Protein AF-0000000078828655 (afdb_homodimer)

Structure (mmCIF, N/CA/C/O backbone):
data_AF-0000000078828655-model_v1
#
loop_
_entity.id
_entity.type
_entity.pdbx_description
1 polymer 'Glyoxalase family protein'
#
loop_
_atom_site.group_PDB
_atom_site.id
_atom_site.type_symbol
_atom_site.label_atom_id
_atom_site.label_alt_id
_atom_site.label_comp_id
_atom_site.label_asym_id
_atom_site.label_entity_id
_atom_site.label_seq_id
_atom_site.pdbx_PDB_ins_code
_atom_site.Cartn_x
_atom_site.Cartn_y
_atom_site.Cartn_z
_atom_site.occupancy
_atom_site.B_iso_or_equiv
_atom_site.auth_seq_id
_atom_site.auth_comp_id
_atom_site.auth_asym_id
_atom_site.auth_atom_id
_atom_site.pdbx_PDB_model_num
ATOM 1 N N . MET A 1 1 ? 4.691 -4.285 0.58 1 91.19 1 MET A N 1
ATOM 2 C CA . MET A 1 1 ? 4.152 -3.469 -0.504 1 91.19 1 MET A CA 1
ATOM 3 C C . MET A 1 1 ? 5.207 -3.219 -1.577 1 91.19 1 MET A C 1
ATOM 5 O O . MET A 1 1 ? 6.387 -3.057 -1.266 1 91.19 1 MET A O 1
ATOM 9 N N . SER A 1 2 ? 4.789 -3.162 -2.777 1 93.75 2 SER A N 1
ATOM 10 C CA . SER A 1 2 ? 5.676 -2.857 -3.893 1 93.75 2 SER A CA 1
ATOM 11 C C . SER A 1 2 ? 5.207 -1.623 -4.652 1 93.75 2 SER A C 1
ATOM 13 O O . SER A 1 2 ? 4.016 -1.48 -4.938 1 93.75 2 SER A O 1
ATOM 15 N N . LEU A 1 3 ? 6.082 -0.8 -4.938 1 95.69 3 LEU A N 1
ATOM 16 C CA . LEU A 1 3 ? 5.805 0.408 -5.707 1 95.69 3 LEU A CA 1
ATOM 17 C C . LEU A 1 3 ? 6.594 0.414 -7.012 1 95.69 3 LEU A C 1
ATOM 19 O O . LEU A 1 3 ? 7.766 0.037 -7.035 1 95.69 3 LEU A O 1
ATOM 23 N N . PRO A 1 4 ? 5.965 0.885 -8.039 1 95.06 4 PRO A N 1
ATOM 24 C CA . PRO A 1 4 ? 6.727 1.109 -9.266 1 95.06 4 PRO A CA 1
ATOM 25 C C . PRO A 1 4 ? 7.559 2.389 -9.219 1 95.06 4 PRO A C 1
ATOM 27 O O . PRO A 1 4 ? 7.207 3.334 -8.508 1 95.06 4 PRO A O 1
ATOM 30 N N . THR A 1 5 ? 8.609 2.393 -9.914 1 96.12 5 THR A N 1
ATOM 31 C CA . THR A 1 5 ? 9.438 3.588 -10.055 1 96.12 5 THR A CA 1
ATOM 32 C C . THR A 1 5 ? 9.984 3.707 -11.469 1 96.12 5 THR A C 1
ATOM 34 O O . THR A 1 5 ? 10.336 2.703 -12.094 1 96.12 5 THR A O 1
ATOM 37 N N . ARG A 1 6 ? 10.094 4.918 -12 1 94.62 6 ARG A N 1
ATOM 38 C CA . ARG A 1 6 ? 10.625 5.191 -13.336 1 94.62 6 ARG A CA 1
ATOM 39 C C . ARG A 1 6 ? 12.148 5.32 -13.305 1 94.62 6 ARG A C 1
ATOM 41 O O . ARG A 1 6 ? 12.797 5.293 -14.344 1 94.62 6 ARG A O 1
ATOM 48 N N . ASP A 1 7 ? 12.688 5.539 -12.18 1 95.88 7 ASP A N 1
ATOM 49 C CA . ASP A 1 7 ? 14.117 5.703 -11.961 1 95.88 7 ASP A CA 1
ATOM 50 C C . ASP A 1 7 ? 14.547 5.09 -10.633 1 95.88 7 ASP A C 1
ATOM 52 O O . ASP A 1 7 ? 14.5 5.75 -9.594 1 95.88 7 ASP A O 1
ATOM 56 N N . LEU A 1 8 ? 15.016 3.842 -10.742 1 95.75 8 LEU A N 1
ATOM 57 C CA . LEU A 1 8 ? 15.297 3.059 -9.547 1 95.75 8 LEU A CA 1
ATOM 58 C C . LEU A 1 8 ? 16.391 3.721 -8.711 1 95.75 8 LEU A C 1
ATOM 60 O O . LEU A 1 8 ? 16.297 3.76 -7.484 1 95.75 8 LEU A O 1
ATOM 64 N N . ALA A 1 9 ? 17.375 4.219 -9.336 1 96 9 ALA A N 1
ATOM 65 C CA . ALA A 1 9 ? 18.484 4.859 -8.625 1 96 9 ALA A CA 1
ATOM 66 C C . ALA A 1 9 ? 18 6.098 -7.871 1 96 9 ALA A C 1
ATOM 68 O O . ALA A 1 9 ? 18.406 6.328 -6.727 1 96 9 ALA A O 1
ATOM 69 N N . ARG A 1 10 ? 17.219 6.922 -8.484 1 96.94 10 ARG A N 1
ATOM 70 C CA . ARG A 1 10 ? 16.672 8.117 -7.844 1 96.94 10 ARG A CA 1
ATOM 71 C C . ARG A 1 10 ? 15.789 7.738 -6.648 1 96.94 10 ARG A C 1
ATOM 73 O O . ARG A 1 10 ? 15.891 8.359 -5.586 1 96.94 10 ARG A O 1
ATOM 80 N N . ALA A 1 11 ? 14.969 6.73 -6.867 1 96.81 11 ALA A N 1
ATOM 81 C CA . ALA A 1 11 ? 14.109 6.285 -5.773 1 96.81 11 ALA A CA 1
ATOM 82 C C . ALA A 1 11 ? 14.93 5.73 -4.617 1 96.81 11 ALA A C 1
ATOM 84 O O . ALA A 1 11 ? 14.648 6.02 -3.451 1 96.81 11 ALA A O 1
ATOM 85 N N . PHE A 1 12 ? 15.938 5.012 -4.965 1 95.94 12 PHE A N 1
ATOM 86 C CA . PHE A 1 12 ? 16.828 4.457 -3.949 1 95.94 12 PHE A CA 1
ATOM 87 C C . PHE A 1 12 ? 17.469 5.57 -3.129 1 95.94 12 PHE A C 1
ATOM 89 O O . PHE A 1 12 ? 17.469 5.523 -1.896 1 95.94 12 PHE A O 1
ATOM 96 N N . ARG A 1 13 ? 17.969 6.551 -3.744 1 96.12 13 ARG A N 1
ATOM 97 C CA . ARG A 1 13 ? 18.594 7.672 -3.057 1 96.12 13 ARG A CA 1
ATOM 98 C C . ARG A 1 13 ? 17.594 8.398 -2.16 1 96.12 13 ARG A C 1
ATOM 100 O O . ARG A 1 13 ? 17.922 8.766 -1.03 1 96.12 13 ARG A O 1
ATOM 107 N N . PHE A 1 14 ? 16.469 8.57 -2.613 1 97.94 14 PHE A N 1
ATOM 108 C CA . PHE A 1 14 ? 15.43 9.258 -1.85 1 97.94 14 PHE A CA 1
ATOM 109 C C . PHE A 1 14 ? 15.125 8.508 -0.557 1 97.94 14 PHE A C 1
ATOM 111 O O . PHE A 1 14 ? 15.172 9.094 0.528 1 97.94 14 PHE A O 1
ATOM 118 N N . TYR A 1 15 ? 14.82 7.219 -0.698 1 96.88 15 TYR A N 1
ATOM 119 C CA . TYR A 1 15 ? 14.367 6.457 0.462 1 96.88 15 TYR A CA 1
ATOM 120 C C . TYR A 1 15 ? 15.539 6.129 1.384 1 96.88 15 TYR A C 1
ATOM 122 O O . TYR A 1 15 ? 15.406 6.195 2.609 1 96.88 15 TYR A O 1
ATOM 130 N N . ARG A 1 16 ? 16.672 5.805 0.846 1 94.56 16 ARG A N 1
ATOM 131 C CA . ARG A 1 16 ? 17.812 5.391 1.653 1 94.56 16 ARG A CA 1
ATOM 132 C C . ARG A 1 16 ? 18.516 6.594 2.277 1 94.56 16 ARG A C 1
ATOM 134 O O . ARG A 1 16 ? 18.641 6.676 3.5 1 94.56 16 ARG A O 1
ATOM 141 N N . GLN A 1 17 ? 18.922 7.477 1.458 1 93 17 GLN A N 1
ATOM 142 C CA . GLN A 1 17 ? 19.688 8.625 1.936 1 93 17 GLN A CA 1
ATOM 143 C C . GLN A 1 17 ? 18.766 9.734 2.424 1 93 17 GLN A C 1
ATOM 145 O O . GLN A 1 17 ? 19.031 10.367 3.453 1 93 17 GLN A O 1
ATOM 150 N N . GLY A 1 18 ? 17.734 10.008 1.692 1 95.12 18 GLY A N 1
ATOM 151 C CA . GLY A 1 18 ? 16.828 11.094 2.037 1 95.12 18 GLY A CA 1
ATOM 152 C C . GLY A 1 18 ? 16.031 10.82 3.291 1 95.12 18 GLY A C 1
ATOM 153 O O . GLY A 1 18 ? 16.031 11.617 4.227 1 95.12 18 GLY A O 1
ATOM 154 N N . LEU A 1 19 ? 15.398 9.664 3.322 1 95.44 19 LEU A N 1
ATOM 155 C CA . LEU A 1 19 ? 14.508 9.352 4.434 1 95.44 19 LEU A CA 1
ATOM 156 C C . LEU A 1 19 ? 15.211 8.492 5.473 1 95.44 19 LEU A C 1
ATOM 158 O O . LEU A 1 19 ? 14.75 8.375 6.609 1 95.44 19 LEU A O 1
ATOM 162 N N . GLY A 1 20 ? 16.25 7.816 5.078 1 93.38 20 GLY A N 1
ATOM 163 C CA . GLY A 1 20 ? 17.016 7.008 6.012 1 93.38 20 GLY A CA 1
ATOM 164 C C . GLY A 1 20 ? 16.422 5.629 6.234 1 93.38 20 GLY A C 1
ATOM 165 O O . GLY A 1 20 ? 16.641 5.016 7.281 1 93.38 20 GLY A O 1
ATOM 166 N N . PHE A 1 21 ? 15.648 5.141 5.34 1 93.5 21 PHE A N 1
ATOM 167 C CA . PHE A 1 21 ? 15.055 3.814 5.5 1 93.5 21 PHE A CA 1
ATOM 168 C C . PHE A 1 21 ? 16.141 2.738 5.461 1 93.5 21 PHE A C 1
ATOM 170 O O . PHE A 1 21 ? 17.094 2.838 4.695 1 93.5 21 PHE A O 1
ATOM 177 N N . ALA A 1 22 ? 15.938 1.724 6.238 1 91.62 22 ALA A N 1
ATOM 178 C CA . ALA A 1 22 ? 16.875 0.609 6.305 1 91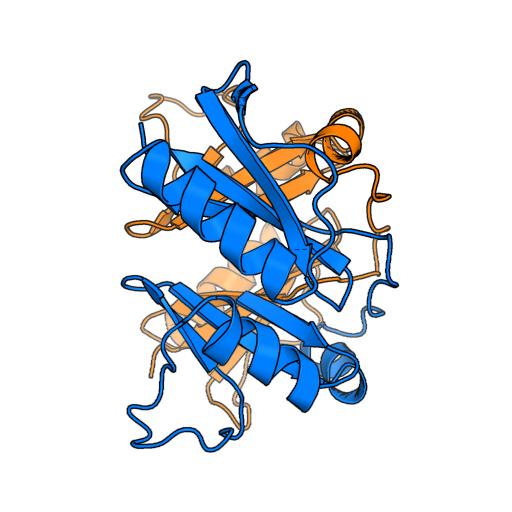.62 22 ALA A CA 1
ATOM 179 C C . ALA A 1 22 ? 16.594 -0.416 5.211 1 91.62 22 ALA A C 1
ATOM 181 O O . ALA A 1 22 ? 15.43 -0.705 4.91 1 91.62 22 ALA A O 1
ATOM 182 N N . LEU A 1 23 ? 17.625 -0.996 4.645 1 91.56 23 LEU A N 1
ATOM 183 C CA . LEU A 1 23 ? 17.484 -2.072 3.674 1 91.56 23 LEU A CA 1
ATOM 184 C C . LEU A 1 23 ? 17.172 -3.395 4.367 1 91.56 23 LEU A C 1
ATOM 186 O O . LEU A 1 23 ? 17.609 -3.627 5.496 1 91.56 23 LEU A O 1
ATOM 190 N N . MET A 1 24 ? 16.391 -4.27 3.654 1 85.75 24 MET A N 1
ATOM 191 C CA . MET A 1 24 ? 16.078 -5.605 4.16 1 85.75 24 MET A CA 1
ATOM 192 C C . MET A 1 24 ? 17.344 -6.441 4.293 1 85.75 24 MET A C 1
ATOM 194 O O . MET A 1 24 ? 17.531 -7.141 5.293 1 85.75 24 MET A O 1
ATOM 198 N N . ALA A 1 25 ? 18.078 -6.691 3.066 1 74.31 25 ALA A N 1
ATOM 199 C CA . ALA A 1 25 ? 19.312 -7.469 3.141 1 74.31 25 ALA A CA 1
ATOM 200 C C . ALA A 1 25 ? 20.422 -6.668 3.816 1 74.31 25 ALA A C 1
ATOM 202 O O . ALA A 1 25 ? 20.484 -5.445 3.686 1 74.31 25 ALA A O 1
ATOM 203 N N . GLY A 1 26 ? 20.906 -7.02 5.047 1 63.28 26 GLY A N 1
ATOM 204 C CA . GLY A 1 26 ? 22.047 -6.453 5.742 1 63.28 26 GLY A CA 1
ATOM 205 C C . GLY A 1 26 ? 23.156 -6.027 4.812 1 63.28 26 GLY A C 1
ATOM 206 O O . GLY A 1 26 ? 24.344 -6.23 5.113 1 63.28 26 GLY A O 1
ATOM 207 N N . THR A 1 27 ? 22.766 -5.723 3.625 1 56.72 27 THR A N 1
ATOM 208 C CA . THR A 1 27 ? 23.938 -5.391 2.822 1 56.72 27 THR A CA 1
ATOM 209 C C . THR A 1 27 ? 24.719 -4.242 3.449 1 56.72 27 THR A C 1
ATOM 211 O O . THR A 1 27 ? 24.125 -3.229 3.842 1 56.72 27 THR A O 1
ATOM 214 N N . GLU A 1 28 ? 25.797 -4.676 4.004 1 58.31 28 GLU A N 1
ATOM 215 C CA . GLU A 1 28 ? 26.828 -3.723 4.418 1 58.31 28 GLU A CA 1
ATOM 216 C C . GLU A 1 28 ? 27.234 -2.812 3.266 1 58.31 28 GLU A C 1
ATOM 218 O O . GLU A 1 28 ? 27.281 -3.248 2.113 1 58.31 28 GLU A O 1
ATOM 223 N N . GLY A 1 29 ? 26.906 -1.487 3.4 1 64.5 29 GLY A N 1
ATOM 224 C CA . GLY A 1 29 ? 27.359 -0.448 2.49 1 64.5 29 GLY A CA 1
ATOM 225 C C . GLY A 1 29 ? 26.219 0.342 1.871 1 64.5 29 GLY A C 1
ATOM 226 O O . GLY A 1 29 ? 25.047 0.088 2.166 1 64.5 29 GLY A O 1
ATOM 227 N N . ASP A 1 30 ? 26.516 1.323 1.139 1 70.62 30 ASP A N 1
ATOM 228 C CA . ASP A 1 30 ? 25.594 2.277 0.52 1 70.62 30 ASP A CA 1
ATOM 229 C C . ASP A 1 30 ? 25.312 1.9 -0.932 1 70.62 30 ASP A C 1
ATOM 231 O O . ASP A 1 30 ? 24.641 2.643 -1.65 1 70.62 30 ASP A O 1
ATOM 235 N N . ALA A 1 31 ? 25.797 0.646 -1.265 1 84.31 31 ALA A N 1
ATOM 236 C CA . ALA A 1 31 ? 25.531 0.237 -2.641 1 84.31 31 ALA A CA 1
ATOM 237 C C . ALA A 1 31 ? 24.062 -0.174 -2.816 1 84.31 31 ALA A C 1
ATOM 239 O O . ALA A 1 31 ? 23.469 -0.748 -1.905 1 84.31 31 ALA A O 1
ATOM 240 N N . MET A 1 32 ? 23.547 0.16 -3.92 1 89.31 32 MET A N 1
ATOM 241 C CA . MET A 1 32 ? 22.156 -0.176 -4.223 1 89.31 32 MET A CA 1
ATOM 242 C C . MET A 1 32 ? 22 -1.674 -4.461 1 89.31 32 MET A C 1
ATOM 244 O O . MET A 1 32 ? 22.641 -2.238 -5.348 1 89.31 32 MET A O 1
ATOM 248 N N . PRO A 1 33 ? 21.203 -2.246 -3.738 1 87.62 33 PRO A N 1
ATOM 249 C CA . PRO A 1 33 ? 20.938 -3.67 -3.975 1 87.62 33 PRO A CA 1
ATOM 250 C C . PRO A 1 33 ? 20 -3.912 -5.152 1 87.62 33 PRO A C 1
ATOM 252 O O . PRO A 1 33 ? 19.406 -2.969 -5.672 1 87.62 33 PRO A O 1
ATOM 255 N N . GLU A 1 34 ? 19.922 -5.172 -5.605 1 83.75 34 GLU A N 1
ATOM 256 C CA . GLU A 1 34 ? 18.906 -5.668 -6.527 1 83.75 34 GLU A CA 1
ATOM 257 C C . GLU A 1 34 ? 18.281 -6.957 -6.012 1 83.75 34 GLU A C 1
ATOM 259 O O . GLU A 1 34 ? 18.953 -7.988 -5.91 1 83.75 34 GLU A O 1
ATOM 264 N N . PRO A 1 35 ? 17.078 -6.906 -5.66 1 85.81 35 PRO A N 1
ATOM 265 C CA . PRO A 1 35 ? 16.109 -5.805 -5.746 1 85.81 35 PRO A CA 1
ATOM 266 C C . PRO A 1 35 ? 16.281 -4.781 -4.629 1 85.81 35 PRO A C 1
ATOM 268 O O . PRO A 1 35 ? 16.922 -5.066 -3.617 1 85.81 35 PRO A O 1
ATOM 271 N N . VAL A 1 36 ? 15.82 -3.623 -4.828 1 92.31 36 VAL A N 1
ATOM 272 C CA . VAL A 1 36 ? 15.758 -2.602 -3.787 1 92.31 36 VAL A CA 1
ATOM 273 C C . VAL A 1 36 ? 14.562 -2.863 -2.875 1 92.31 36 VAL A C 1
ATOM 275 O O . VAL A 1 36 ? 13.414 -2.705 -3.291 1 92.31 36 VAL A O 1
ATOM 278 N N . HIS A 1 37 ? 14.891 -3.225 -1.683 1 93.44 37 HIS A N 1
ATOM 279 C CA . HIS A 1 37 ? 13.906 -3.664 -0.702 1 93.44 37 HIS A CA 1
ATOM 280 C C . HIS A 1 37 ? 14.203 -3.082 0.676 1 93.44 37 HIS A C 1
ATOM 282 O O . HIS A 1 37 ? 15.266 -3.33 1.244 1 93.44 37 HIS A O 1
ATOM 288 N N . PHE A 1 38 ? 13.242 -2.262 1.235 1 93.94 38 PHE A N 1
ATOM 289 C CA . PHE A 1 38 ? 13.438 -1.57 2.504 1 93.94 38 PHE A CA 1
ATOM 290 C C . PHE A 1 38 ? 12.617 -2.227 3.609 1 93.94 38 PHE A C 1
ATOM 292 O O . PHE A 1 38 ? 11.484 -2.664 3.375 1 93.94 38 PHE A O 1
ATOM 299 N N . ARG A 1 39 ? 13.164 -2.213 4.785 1 91.75 39 ARG A N 1
ATOM 300 C CA . ARG A 1 39 ? 12.445 -2.58 6 1 91.75 39 ARG A CA 1
ATOM 301 C C . ARG A 1 39 ? 11.844 -1.349 6.676 1 91.75 39 ARG A C 1
ATOM 303 O O . ARG A 1 39 ? 12.578 -0.445 7.086 1 91.75 39 ARG A O 1
ATOM 310 N N . LEU A 1 40 ? 10.586 -1.266 6.809 1 89.12 40 LEU A N 1
ATOM 311 C CA . LEU A 1 40 ? 9.945 -0.119 7.445 1 89.12 40 LEU A CA 1
ATOM 312 C C . LEU A 1 40 ? 9.719 -0.376 8.93 1 89.12 40 LEU A C 1
ATOM 314 O O . LEU A 1 40 ? 9.844 0.539 9.75 1 89.12 40 LEU A O 1
ATOM 318 N N . ASN A 1 41 ? 9.328 -1.532 9.336 1 84.62 41 ASN A N 1
ATOM 319 C CA . ASN A 1 41 ? 9.242 -2.027 10.703 1 84.62 41 ASN A CA 1
ATOM 320 C C . ASN A 1 41 ? 9.234 -3.553 10.75 1 84.62 41 ASN A C 1
ATOM 322 O O . ASN A 1 41 ? 9.594 -4.207 9.766 1 84.62 41 ASN A O 1
ATOM 326 N N . ALA A 1 42 ? 8.844 -3.982 12.031 1 80.75 42 ALA A N 1
ATOM 327 C CA . ALA A 1 42 ? 8.781 -5.438 12.125 1 80.75 42 ALA A CA 1
ATOM 328 C C . ALA A 1 42 ? 7.645 -5.996 11.266 1 80.75 42 ALA A C 1
ATOM 330 O O . ALA A 1 42 ? 6.488 -5.594 11.414 1 80.75 42 ALA A O 1
ATOM 331 N N . GLY A 1 43 ? 7.855 -6.613 10.164 1 82.19 43 GLY A N 1
ATOM 332 C CA . GLY A 1 43 ? 6.836 -7.309 9.391 1 82.19 43 GLY A CA 1
ATOM 333 C C . GLY A 1 43 ? 6.379 -6.535 8.172 1 82.19 43 GLY A C 1
ATOM 334 O O . GLY A 1 43 ? 5.492 -6.98 7.441 1 82.19 43 GLY A O 1
ATOM 335 N N . VAL A 1 44 ? 6.859 -5.309 8 1 88.06 44 VAL A N 1
ATOM 336 C CA . VAL A 1 44 ? 6.473 -4.504 6.848 1 88.06 44 VAL A CA 1
ATOM 337 C C . VAL A 1 44 ? 7.711 -4.129 6.039 1 88.06 44 VAL A C 1
ATOM 339 O O . VAL A 1 44 ? 8.719 -3.693 6.602 1 88.06 44 VAL A O 1
ATOM 342 N N . SER A 1 45 ? 7.582 -4.312 4.805 1 91.81 45 SER A N 1
ATOM 343 C CA . SER A 1 45 ? 8.672 -3.924 3.92 1 91.81 45 SER A CA 1
ATOM 344 C C . SER A 1 45 ? 8.148 -3.27 2.646 1 91.81 45 SER A C 1
ATOM 346 O O . SER A 1 45 ? 6.957 -3.365 2.338 1 91.81 45 SER A O 1
ATOM 348 N N 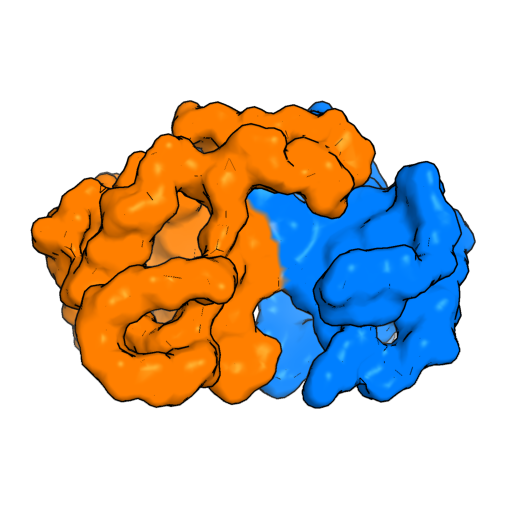. LEU A 1 46 ? 9 -2.506 2.014 1 94.94 46 LEU A N 1
ATOM 349 C CA . LEU A 1 46 ? 8.727 -1.793 0.77 1 94.94 46 LEU A CA 1
ATOM 350 C C . LEU A 1 46 ? 9.703 -2.211 -0.321 1 94.94 46 LEU A C 1
ATOM 352 O O . LEU A 1 46 ? 10.922 -2.078 -0.153 1 94.94 46 LEU A O 1
ATOM 356 N N . MET A 1 47 ? 9.188 -2.721 -1.363 1 93.75 47 MET A N 1
ATOM 357 C CA . MET A 1 47 ? 10 -3.076 -2.521 1 93.75 47 MET A CA 1
ATOM 358 C C . MET A 1 47 ? 9.75 -2.113 -3.678 1 93.75 47 MET A C 1
ATOM 360 O O . MET A 1 47 ? 8.609 -1.765 -3.965 1 93.75 47 MET A O 1
ATOM 364 N N . LEU A 1 48 ? 10.805 -1.646 -4.273 1 95.12 48 LEU A N 1
ATOM 365 C CA . LEU A 1 48 ? 10.703 -0.822 -5.477 1 95.12 48 LEU A CA 1
ATOM 366 C C . LEU A 1 48 ? 10.883 -1.668 -6.73 1 95.12 48 LEU A C 1
ATOM 368 O O . LEU A 1 48 ? 11.805 -2.479 -6.812 1 95.12 48 LEU A O 1
ATOM 372 N N . ILE A 1 49 ? 10.055 -1.501 -7.684 1 92 49 ILE A N 1
ATOM 373 C CA . ILE A 1 49 ? 10.07 -2.258 -8.93 1 92 49 ILE A CA 1
ATOM 374 C C . ILE A 1 49 ? 10.109 -1.299 -10.117 1 92 49 ILE A C 1
ATOM 376 O O . ILE A 1 49 ? 9.258 -0.413 -10.234 1 92 49 ILE A O 1
ATOM 380 N N . PRO A 1 50 ? 11.055 -1.517 -10.992 1 92.44 50 PRO A N 1
ATOM 381 C CA . PRO A 1 50 ? 10.984 -0.704 -12.211 1 92.44 50 PRO A CA 1
ATOM 382 C C . PRO A 1 50 ? 9.664 -0.86 -12.953 1 92.44 50 PRO A C 1
ATOM 384 O O . PRO A 1 50 ? 9.133 -1.971 -13.055 1 92.44 50 PRO A O 1
ATOM 387 N N . THR A 1 51 ? 9.125 0.213 -13.523 1 90.06 51 THR A N 1
ATOM 388 C CA . THR A 1 51 ? 7.801 0.264 -14.133 1 90.06 51 THR A CA 1
ATOM 389 C C . THR A 1 51 ? 7.68 -0.764 -15.25 1 90.06 51 THR A C 1
ATOM 391 O O . THR A 1 51 ? 6.613 -1.349 -15.453 1 90.06 51 THR A O 1
ATOM 394 N N . GLY A 1 52 ? 8.766 -1.012 -16 1 82.94 52 GLY A N 1
ATOM 395 C CA . GLY A 1 52 ? 8.734 -1.958 -17.094 1 82.94 52 GLY A CA 1
ATOM 396 C C . GLY A 1 52 ? 8.383 -3.369 -16.672 1 82.94 52 GLY A C 1
ATOM 397 O O . GLY A 1 52 ? 7.844 -4.148 -17.453 1 82.94 52 GLY A O 1
ATOM 398 N N . GLY A 1 53 ? 8.641 -3.758 -15.414 1 80.81 53 GLY A N 1
ATOM 399 C CA . GLY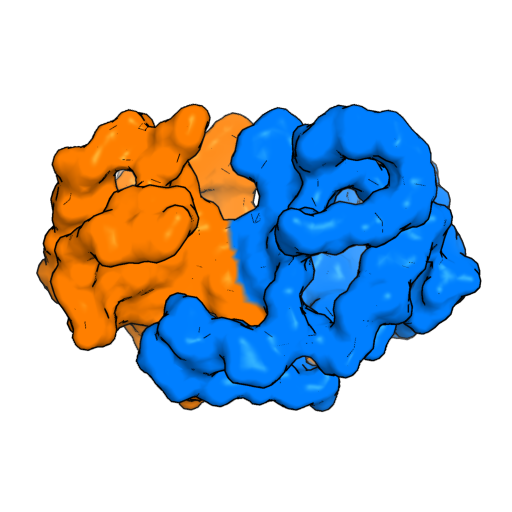 A 1 53 ? 8.375 -5.086 -14.883 1 80.81 53 GLY A CA 1
ATOM 400 C C . GLY A 1 53 ? 7.133 -5.145 -14.016 1 80.81 53 GLY A C 1
ATOM 401 O O . GLY A 1 53 ? 6.668 -6.23 -13.656 1 80.81 53 GLY A O 1
ATOM 402 N N . PHE A 1 54 ? 6.582 -4.086 -13.734 1 84.69 54 PHE A N 1
ATOM 403 C CA . PHE A 1 54 ? 5.508 -3.965 -12.75 1 84.69 54 PHE A CA 1
ATOM 404 C C . PHE A 1 54 ? 4.227 -4.602 -13.273 1 84.69 54 PHE A C 1
ATOM 406 O O . PHE A 1 54 ? 3.533 -5.312 -12.539 1 84.69 54 PHE A O 1
ATOM 413 N N . GLY A 1 55 ? 3.953 -4.461 -14.57 1 79.62 55 GLY A N 1
ATOM 414 C CA . GLY A 1 55 ? 2.727 -4.973 -15.164 1 79.62 55 GLY A CA 1
ATOM 415 C C . GLY A 1 55 ? 2.6 -6.48 -15.062 1 79.62 55 GLY A C 1
ATOM 416 O O . GLY A 1 55 ? 1.51 -7 -14.812 1 79.62 55 GLY A O 1
ATOM 417 N N . TRP A 1 56 ? 3.693 -7.137 -15.164 1 78.25 56 TRP A N 1
ATOM 418 C CA . TRP A 1 56 ? 3.697 -8.594 -15.07 1 78.25 56 TRP A CA 1
ATOM 419 C C . TRP A 1 56 ? 3.258 -9.047 -13.68 1 78.25 56 TRP A C 1
ATOM 421 O O . TRP A 1 56 ? 2.393 -9.922 -13.555 1 78.25 56 TRP A O 1
ATOM 431 N N . VAL A 1 57 ? 3.668 -8.398 -12.781 1 78.94 57 VAL A N 1
ATOM 432 C CA . VAL A 1 57 ? 3.369 -8.773 -11.406 1 78.94 57 VAL A CA 1
ATOM 433 C C . VAL A 1 57 ? 1.949 -8.336 -11.047 1 78.94 57 VAL A C 1
ATOM 435 O O . VAL A 1 57 ? 1.266 -9.008 -10.273 1 78.94 57 VAL A O 1
ATOM 438 N N . ALA A 1 58 ? 1.491 -7.281 -11.695 1 84.62 58 ALA A N 1
ATOM 439 C CA . ALA A 1 58 ? 0.197 -6.691 -11.352 1 84.62 58 ALA A CA 1
ATOM 440 C C . ALA A 1 58 ? -0.924 -7.324 -12.172 1 84.62 58 ALA A C 1
ATOM 442 O O . ALA A 1 58 ? -1.966 -6.703 -12.398 1 84.62 58 ALA A O 1
ATOM 443 N N . GLY A 1 59 ? -0.728 -8.516 -12.758 1 82.69 59 GLY A N 1
ATOM 444 C CA . GLY A 1 59 ? -1.795 -9.219 -13.453 1 82.69 59 GLY A CA 1
ATOM 445 C C . GLY A 1 59 ? -2.275 -8.492 -14.695 1 82.69 59 GLY A C 1
ATOM 446 O O . GLY A 1 59 ? -3.469 -8.508 -15.008 1 82.69 59 GLY A O 1
ATOM 447 N N . GLY A 1 60 ? -1.444 -7.711 -15.273 1 85.25 60 GLY A N 1
ATOM 448 C CA . GLY A 1 60 ? -1.796 -7.062 -16.531 1 85.25 60 GLY A CA 1
ATOM 449 C C . GLY A 1 60 ? -2.287 -5.641 -16.344 1 85.25 60 GLY A C 1
ATOM 450 O O . GLY A 1 60 ? -2.607 -4.957 -17.312 1 85.25 60 GLY A O 1
ATOM 451 N N . ASN A 1 61 ? -2.451 -5.168 -15.133 1 89.88 61 ASN A N 1
ATOM 452 C CA . ASN A 1 61 ? -2.83 -3.775 -14.922 1 89.88 61 ASN A CA 1
ATOM 453 C C . ASN A 1 61 ? -1.763 -2.818 -15.445 1 89.88 61 ASN A C 1
ATOM 455 O O . ASN A 1 61 ? -0.575 -3.148 -15.445 1 89.88 61 ASN A O 1
ATOM 459 N N . ARG A 1 62 ? -2.262 -1.631 -15.836 1 91.25 62 ARG A N 1
ATOM 460 C CA . ARG A 1 62 ? -1.339 -0.57 -16.219 1 91.25 62 ARG A CA 1
ATOM 461 C C . ARG A 1 62 ? -0.795 0.157 -15 1 91.25 62 ARG A C 1
ATOM 463 O O . ARG A 1 62 ? -1.445 0.19 -13.953 1 91.25 62 ARG A O 1
ATOM 470 N N . VAL A 1 63 ? 0.326 0.699 -15.148 1 91.75 63 VAL A N 1
ATOM 471 C CA . VAL A 1 63 ? 0.938 1.452 -14.062 1 91.75 63 VAL A CA 1
ATOM 472 C C . VAL A 1 63 ? 0.319 2.846 -13.984 1 91.75 63 VAL A C 1
ATOM 474 O O . VAL A 1 63 ? 0.125 3.504 -15.008 1 91.75 63 VAL A O 1
ATOM 477 N N . ALA A 1 64 ? 0.007 3.273 -12.828 1 92.5 64 ALA A N 1
ATOM 478 C CA . ALA A 1 64 ? -0.539 4.613 -12.625 1 92.5 64 ALA A CA 1
ATOM 479 C C . ALA A 1 64 ? 0.474 5.684 -13.016 1 92.5 64 ALA A C 1
ATOM 481 O O . ALA A 1 64 ? 1.668 5.551 -12.734 1 92.5 64 ALA A O 1
ATOM 482 N N . GLU A 1 65 ? -0.003 6.73 -13.586 1 90 65 GLU A N 1
ATOM 483 C CA . GLU A 1 65 ?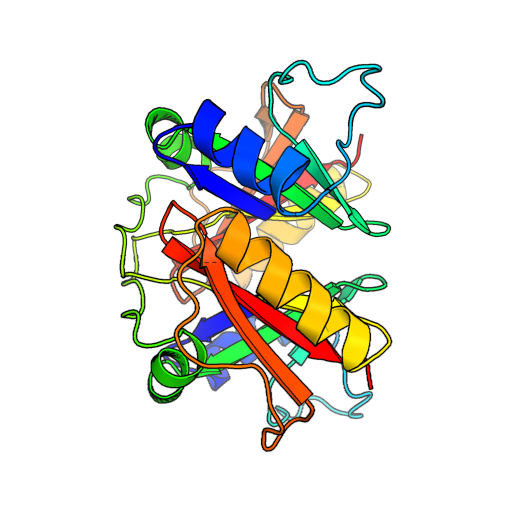 0.837 7.871 -13.938 1 90 65 GLU A CA 1
ATOM 484 C C . GLU A 1 65 ? 1.018 8.812 -12.75 1 90 65 GLU A C 1
ATOM 486 O O . GLU A 1 65 ? 0.21 8.805 -11.82 1 90 65 GLU A O 1
ATOM 491 N N . PRO A 1 66 ? 2.16 9.617 -12.852 1 85.94 66 PRO A N 1
ATOM 492 C CA . PRO A 1 66 ? 2.271 10.633 -11.797 1 85.94 66 PRO A CA 1
ATOM 493 C C . PRO A 1 66 ? 1.013 11.484 -11.664 1 85.94 66 PRO A C 1
ATOM 495 O O . PRO A 1 66 ? 0.398 11.844 -12.68 1 85.94 66 PRO A O 1
ATOM 498 N N . GLY A 1 67 ? 0.648 11.789 -10.422 1 87.5 67 GLY A N 1
ATOM 499 C CA . GLY A 1 67 ? -0.559 12.562 -10.172 1 87.5 67 GLY A CA 1
ATOM 500 C C . GLY A 1 67 ? -1.793 11.703 -9.992 1 87.5 67 GLY A C 1
ATOM 501 O O . GLY A 1 67 ? -2.873 12.211 -9.688 1 87.5 67 GLY A O 1
ATOM 502 N N . VAL A 1 68 ? -1.675 10.469 -10.195 1 92.12 68 VAL A N 1
ATOM 503 C CA . VAL A 1 68 ? -2.736 9.492 -9.977 1 92.12 68 VAL A CA 1
ATOM 504 C C . VAL A 1 68 ? -2.336 8.531 -8.852 1 92.12 68 VAL A C 1
ATOM 506 O O . VAL A 1 68 ? -1.246 7.957 -8.883 1 92.12 68 VAL A O 1
ATOM 509 N N . SER A 1 69 ? -3.252 8.422 -7.844 1 94.38 69 SER A N 1
ATOM 510 C CA . SER A 1 69 ? -2.924 7.57 -6.703 1 94.38 69 SER A CA 1
ATOM 511 C C . SER A 1 69 ? -3.957 6.465 -6.527 1 94.38 69 SER A C 1
ATOM 513 O O . SER A 1 69 ? -5.16 6.699 -6.68 1 94.38 69 SER A O 1
ATOM 515 N N . GLU A 1 70 ? -3.443 5.297 -6.242 1 93.88 70 GLU A N 1
ATOM 516 C CA . GLU A 1 70 ? -4.273 4.152 -5.879 1 93.88 70 GLU A CA 1
ATOM 517 C C . GLU A 1 70 ? -4.25 3.908 -4.371 1 93.88 70 GLU A C 1
ATOM 519 O O . GLU A 1 70 ? -5.09 3.182 -3.84 1 93.88 70 GLU A O 1
ATOM 524 N N . CYS A 1 71 ? -3.32 4.562 -3.676 1 94.25 71 CYS A N 1
ATOM 525 C CA . CYS A 1 71 ? -3.18 4.328 -2.244 1 94.25 71 CYS A CA 1
ATOM 526 C C . CYS A 1 71 ? -2.484 5.5 -1.564 1 94.25 71 CYS A C 1
ATOM 528 O O . CYS A 1 71 ? -1.907 6.359 -2.236 1 94.25 71 CYS A O 1
ATOM 530 N N . ILE A 1 72 ? -2.686 5.59 -0.292 1 94.06 72 ILE A N 1
ATOM 531 C CA . ILE A 1 72 ? -1.881 6.422 0.597 1 94.06 72 ILE A CA 1
ATOM 532 C C . ILE A 1 72 ? -1.052 5.531 1.522 1 94.06 72 ILE A C 1
ATOM 534 O O . ILE A 1 72 ? -1.595 4.664 2.209 1 94.06 72 ILE A O 1
ATOM 538 N N . LEU A 1 73 ? 0.212 5.719 1.443 1 95 73 LEU A N 1
ATOM 539 C CA . LEU A 1 73 ? 1.1 4.984 2.338 1 95 73 LEU A CA 1
ATOM 540 C C . LEU A 1 73 ? 1.189 5.668 3.697 1 95 73 LEU A C 1
ATOM 542 O O . LEU A 1 73 ? 1.615 6.82 3.791 1 95 73 LEU A O 1
ATOM 546 N N . GLY A 1 74 ? 0.821 4.934 4.715 1 93.19 74 GLY A N 1
ATOM 547 C CA . GLY A 1 74 ? 0.825 5.5 6.055 1 93.19 74 GLY A CA 1
ATOM 548 C C . GLY A 1 74 ? 2.006 5.047 6.891 1 93.19 74 GLY A C 1
ATOM 549 O O . GLY A 1 74 ? 2.416 3.887 6.816 1 93.19 74 GLY A O 1
ATOM 550 N N . LEU A 1 75 ? 2.537 5.906 7.633 1 93.44 75 LEU A N 1
ATOM 551 C CA . LEU A 1 75 ? 3.555 5.605 8.633 1 93.44 75 LEU A CA 1
ATOM 552 C C . LEU A 1 75 ? 3.27 6.344 9.938 1 93.4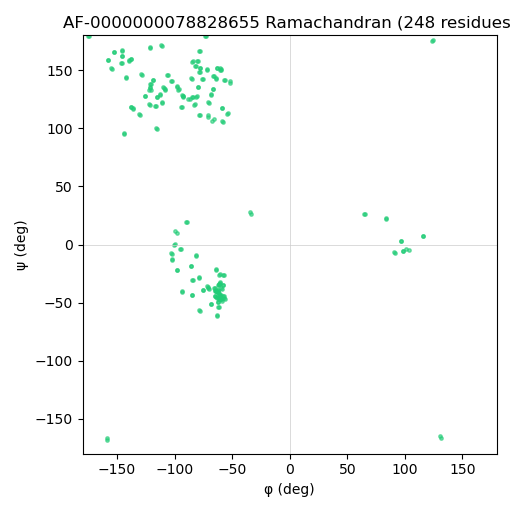4 75 LEU A C 1
ATOM 554 O O . LEU A 1 75 ? 3.229 7.578 9.961 1 93.44 75 LEU A O 1
ATOM 558 N N . SER A 1 76 ? 3.043 5.594 10.945 1 93.75 76 SER A N 1
ATOM 559 C CA . SER A 1 76 ? 2.785 6.188 12.258 1 93.75 76 SER A CA 1
ATOM 560 C C . SER A 1 76 ? 4.066 6.297 13.07 1 93.75 76 SER A C 1
ATOM 562 O O . SER A 1 76 ? 4.805 5.32 13.211 1 93.75 76 SER A O 1
ATOM 564 N N . LEU A 1 77 ? 4.297 7.457 13.555 1 95 77 LEU A N 1
ATOM 565 C CA . LEU A 1 77 ? 5.461 7.742 14.391 1 95 77 LEU A CA 1
ATOM 566 C C . LEU A 1 77 ? 5.043 8.031 15.828 1 95 77 LEU A C 1
ATOM 568 O O . LEU A 1 77 ? 3.85 8.117 16.125 1 95 77 LEU A O 1
ATOM 572 N N . GLU A 1 78 ? 6.004 8.141 16.734 1 94.88 78 GLU A N 1
ATOM 573 C CA . GLU A 1 78 ? 5.695 8.172 18.172 1 94.88 78 GLU A CA 1
ATOM 574 C C . GLU A 1 78 ? 5.336 9.586 18.625 1 94.88 78 GLU A C 1
ATOM 576 O O . GLU A 1 78 ? 4.574 9.758 19.578 1 94.88 78 GLU A O 1
ATOM 581 N N . THR A 1 79 ? 5.914 10.609 17.984 1 97.06 79 THR A N 1
ATOM 582 C CA . THR A 1 79 ? 5.715 11.977 18.453 1 97.06 79 THR A CA 1
ATOM 583 C C . THR A 1 79 ? 5.477 12.922 17.281 1 97.06 79 THR A C 1
ATOM 585 O O . THR A 1 79 ? 5.828 12.602 16.141 1 97.06 79 THR A O 1
ATOM 588 N N . GLU A 1 80 ? 4.879 14.07 17.641 1 97.81 80 GLU A N 1
ATOM 589 C CA . GLU A 1 80 ? 4.703 15.117 16.641 1 97.81 80 GLU A CA 1
ATOM 590 C C . GLU A 1 80 ? 6.047 15.578 16.078 1 97.81 80 GLU A C 1
ATOM 592 O O . GLU A 1 80 ? 6.164 15.852 14.875 1 97.81 80 GLU A O 1
ATOM 597 N N . ALA A 1 81 ? 7.051 15.648 16.891 1 97.94 81 ALA A N 1
ATOM 598 C CA . ALA A 1 81 ? 8.383 16.078 16.484 1 97.94 81 ALA A CA 1
ATOM 599 C C . ALA A 1 81 ? 8.969 15.125 15.445 1 97.94 81 ALA A C 1
ATOM 601 O O . ALA A 1 81 ? 9.664 15.555 14.523 1 97.94 81 ALA A O 1
ATOM 602 N N . GLN A 1 82 ? 8.75 13.859 15.609 1 97.38 82 GLN A N 1
ATOM 603 C CA . GLN A 1 82 ? 9.234 12.875 14.641 1 97.38 82 GLN A CA 1
ATOM 604 C C . GLN A 1 82 ? 8.555 13.055 13.289 1 97.38 82 GLN A C 1
ATOM 606 O O . GLN A 1 82 ? 9.18 12.891 12.242 1 97.38 82 GLN A O 1
ATOM 611 N N . VAL A 1 83 ? 7.262 13.391 13.305 1 97.75 83 VAL A N 1
ATOM 612 C CA . VAL A 1 83 ? 6.535 13.672 12.07 1 97.75 83 VAL A CA 1
ATOM 613 C C . VAL A 1 83 ? 7.152 14.883 11.375 1 97.75 83 VAL A C 1
ATOM 615 O O . VAL A 1 83 ? 7.492 14.812 10.188 1 97.75 83 VAL A O 1
ATOM 618 N N . ASP A 1 84 ? 7.336 15.945 12.148 1 98.19 84 ASP A N 1
ATOM 619 C CA . ASP A 1 84 ? 7.922 17.156 11.594 1 98.19 84 ASP A CA 1
ATOM 620 C C . ASP A 1 84 ? 9.297 16.875 10.984 1 98.19 84 ASP A C 1
ATOM 622 O O . ASP A 1 84 ? 9.594 17.328 9.875 1 98.19 84 ASP A O 1
ATOM 626 N N . ALA A 1 85 ? 10.047 16.156 11.672 1 98 85 ALA A N 1
ATOM 627 C CA . ALA A 1 85 ? 11.422 15.891 11.25 1 98 85 ALA A CA 1
ATOM 628 C C . ALA A 1 85 ? 11.445 15.086 9.953 1 98 85 ALA A C 1
ATOM 630 O O . ALA A 1 85 ? 12.234 15.367 9.055 1 98 85 ALA A O 1
ATOM 631 N N . LEU A 1 86 ? 10.641 14.109 9.883 1 97.31 86 LEU A N 1
ATOM 632 C CA . LEU A 1 86 ? 10.656 13.266 8.695 1 97.31 86 LEU A CA 1
ATOM 633 C C . LEU A 1 86 ? 10.07 14 7.492 1 97.31 86 LEU A C 1
ATOM 635 O O . LEU A 1 86 ? 10.523 13.812 6.363 1 97.31 86 LEU A O 1
ATOM 639 N N . ILE A 1 87 ? 9.078 14.82 7.688 1 97.88 87 ILE A N 1
ATOM 640 C CA . ILE A 1 87 ? 8.555 15.656 6.609 1 97.88 87 ILE A CA 1
ATOM 641 C C . ILE A 1 87 ? 9.648 16.594 6.109 1 97.88 87 ILE A C 1
ATOM 643 O O . ILE A 1 87 ? 9.82 16.766 4.898 1 97.88 87 ILE A O 1
ATOM 647 N N . ALA A 1 88 ? 10.336 17.188 7.008 1 98.06 88 ALA A N 1
ATOM 648 C CA . ALA A 1 88 ? 11.43 18.094 6.641 1 98.06 88 ALA A CA 1
ATOM 649 C C . ALA A 1 88 ? 12.508 17.344 5.852 1 98.06 88 ALA A C 1
ATOM 651 O O . ALA A 1 88 ? 13.023 17.859 4.855 1 98.06 88 ALA A O 1
ATOM 652 N N . ARG A 1 89 ? 12.82 16.219 6.285 1 97.75 89 ARG A N 1
ATOM 653 C CA . ARG A 1 89 ? 13.797 15.398 5.574 1 97.75 89 ARG A CA 1
ATOM 654 C C . ARG A 1 89 ? 13.32 15.07 4.164 1 97.75 89 ARG A C 1
ATOM 656 O O . ARG A 1 89 ? 14.094 15.109 3.209 1 97.75 89 ARG A O 1
ATOM 663 N N . ALA A 1 90 ? 12.102 14.672 4.109 1 97.94 90 ALA A N 1
ATOM 664 C CA . ALA A 1 90 ? 11.523 14.367 2.803 1 97.94 90 ALA A CA 1
ATOM 665 C C . ALA A 1 90 ? 11.617 15.57 1.869 1 97.94 90 ALA A C 1
ATOM 667 O O . ALA A 1 90 ? 12 15.438 0.705 1 97.94 90 ALA A O 1
ATOM 668 N N . ARG A 1 91 ? 11.273 16.688 2.342 1 97.94 91 ARG A N 1
ATOM 669 C CA . ARG A 1 91 ? 11.352 17.906 1.559 1 97.94 91 ARG A CA 1
ATOM 670 C C . ARG A 1 91 ? 12.773 18.172 1.081 1 97.94 91 ARG A C 1
ATOM 672 O O . ARG A 1 91 ? 13 18.469 -0.092 1 97.94 91 ARG A O 1
ATOM 679 N N . GLU A 1 92 ? 13.672 18.062 1.948 1 97.81 92 GLU A N 1
ATOM 680 C CA . GLU A 1 92 ? 15.078 18.266 1.619 1 97.81 92 GLU A CA 1
ATOM 681 C C . GLU A 1 92 ? 15.547 17.281 0.565 1 97.81 92 GLU A C 1
ATOM 683 O O . GLU A 1 92 ? 16.391 17.609 -0.27 1 97.81 92 GLU A O 1
ATOM 688 N N . ALA A 1 93 ? 14.969 16.141 0.635 1 97.56 93 ALA A N 1
ATOM 689 C CA . ALA A 1 93 ? 15.352 15.078 -0.284 1 97.56 93 ALA A CA 1
ATOM 690 C C . ALA A 1 93 ? 14.672 15.242 -1.637 1 97.56 93 ALA A C 1
ATOM 692 O O . ALA A 1 93 ? 14.93 14.484 -2.57 1 97.56 93 ALA A O 1
ATOM 693 N N . GLY A 1 94 ? 13.727 16.156 -1.729 1 96.69 94 GLY A N 1
ATOM 694 C CA . GLY A 1 94 ? 13.148 16.453 -3.029 1 96.69 94 GLY A CA 1
ATOM 695 C C . GLY A 1 94 ? 11.672 16.094 -3.117 1 96.69 94 GLY A C 1
ATOM 696 O O . GLY A 1 94 ? 11.062 16.203 -4.188 1 96.69 94 GLY A O 1
ATOM 697 N N . ALA A 1 95 ? 11.078 15.727 -2.053 1 97.38 95 ALA A N 1
ATOM 698 C CA . ALA A 1 95 ? 9.648 15.43 -2.057 1 97.38 95 ALA A CA 1
ATOM 699 C C . ALA A 1 95 ? 8.828 16.703 -2.205 1 97.38 95 ALA A C 1
ATOM 701 O O . ALA A 1 95 ? 9.258 17.781 -1.782 1 97.38 95 ALA A O 1
ATOM 702 N N . GLU A 1 96 ? 7.684 16.516 -2.805 1 95.94 96 GLU A N 1
ATOM 703 C CA . GLU A 1 96 ? 6.664 17.562 -2.723 1 95.94 96 GLU A CA 1
ATOM 704 C C . GLU A 1 96 ? 5.91 17.5 -1.397 1 95.94 96 GLU A C 1
ATOM 706 O O . GLU A 1 96 ? 5.422 16.438 -1.011 1 95.94 96 GLU A O 1
ATOM 711 N N . VAL A 1 97 ? 5.859 18.578 -0.743 1 95.38 97 VAL A N 1
ATOM 712 C CA . VAL A 1 97 ? 5.113 18.703 0.504 1 95.38 97 VAL A CA 1
ATOM 713 C C . VAL A 1 97 ? 3.979 19.719 0.327 1 95.38 97 VAL A C 1
ATOM 715 O O . VAL A 1 97 ? 4.199 20.922 0.378 1 95.38 97 VAL A O 1
ATOM 718 N N . PRO A 1 98 ? 2.834 19.156 0.128 1 91.06 98 PRO A N 1
ATOM 719 C CA . PRO A 1 98 ? 1.728 20.031 -0.244 1 91.06 98 PRO A CA 1
ATOM 720 C C . PRO A 1 98 ? 1.413 21.078 0.832 1 91.06 98 PRO A C 1
ATOM 722 O O . PRO A 1 98 ? 0.91 22.156 0.522 1 91.06 98 PRO A O 1
ATOM 725 N N . ALA A 1 99 ? 1.577 20.734 2.09 1 89.44 99 ALA A N 1
ATOM 726 C CA . ALA A 1 99 ? 1.333 21.625 3.23 1 89.44 99 ALA A CA 1
ATOM 727 C C . ALA A 1 99 ? 2.158 21.188 4.441 1 89.44 99 ALA A C 1
ATOM 729 O O . ALA A 1 99 ? 2.529 20.016 4.566 1 89.44 99 ALA A O 1
ATOM 730 N N . PRO A 1 100 ? 2.475 22.188 5.281 1 92.94 100 PRO A N 1
ATOM 731 C CA . PRO A 1 100 ? 3.178 21.797 6.504 1 92.94 100 PRO A CA 1
ATOM 732 C C . PRO A 1 100 ? 2.365 20.844 7.371 1 92.94 100 PRO A C 1
ATOM 734 O O . PRO A 1 100 ? 1.132 20.859 7.324 1 92.94 100 PRO A O 1
ATOM 737 N N . PRO A 1 101 ? 3.129 19.984 8.102 1 96.12 101 PRO A N 1
ATOM 738 C CA . PRO A 1 101 ? 2.381 19.172 9.062 1 96.12 101 PRO A CA 1
ATOM 739 C C . PRO A 1 101 ? 1.627 20 10.094 1 96.12 101 PRO A C 1
ATOM 741 O O . PRO A 1 101 ? 2.008 21.141 10.359 1 96.12 101 PRO A O 1
ATOM 744 N N . GLY A 1 102 ? 0.513 19.375 10.539 1 95.75 102 GLY A N 1
ATOM 745 C CA . GLY A 1 102 ? -0.291 20.094 11.516 1 95.75 102 GLY A CA 1
ATOM 746 C C . GLY A 1 102 ? -1.442 19.266 12.062 1 95.75 102 GLY A C 1
ATOM 747 O O . GLY A 1 102 ? -1.553 18.078 11.766 1 95.75 102 GLY A O 1
ATOM 748 N N . LYS A 1 103 ? -2.166 19.922 12.969 1 94.88 103 LYS A N 1
ATOM 749 C CA . LYS A 1 103 ? -3.32 19.25 13.578 1 94.88 103 LYS A CA 1
ATOM 750 C C . LYS A 1 103 ? -4.43 19.047 12.547 1 94.88 103 LYS A C 1
ATOM 752 O O . LYS A 1 103 ? -4.746 19.953 11.773 1 94.88 103 LYS A O 1
ATOM 757 N N . GLN A 1 104 ? -4.879 17.844 12.492 1 88.5 104 GLN A N 1
ATOM 758 C CA . GLN A 1 104 ? -6.012 17.422 11.68 1 88.5 104 GLN A CA 1
ATOM 759 C C . GLN A 1 104 ? -7.117 16.812 12.539 1 88.5 104 GLN A C 1
ATOM 761 O O . GLN A 1 104 ? -6.91 16.547 13.727 1 88.5 104 GLN A O 1
ATOM 766 N N . PRO A 1 105 ? -8.273 16.594 11.969 1 83.5 105 PRO A N 1
ATOM 767 C CA . PRO A 1 105 ? -9.352 15.977 12.742 1 83.5 105 PRO A CA 1
ATOM 768 C C . PRO A 1 105 ? -8.953 14.617 13.328 1 83.5 105 PRO A C 1
ATOM 770 O O . PRO A 1 105 ? -9.453 14.227 14.383 1 83.5 105 PRO A O 1
ATOM 773 N N . TRP A 1 106 ? -8.07 13.961 12.734 1 81.69 106 TRP A N 1
ATOM 774 C CA . TRP A 1 106 ? -7.691 12.625 13.172 1 81.69 106 TRP A CA 1
ATOM 775 C C . TRP A 1 106 ? -6.402 12.664 13.984 1 81.69 106 TRP A C 1
ATOM 777 O O . TRP A 1 106 ? -5.871 11.625 14.367 1 81.69 106 TRP A O 1
ATOM 787 N N . GLY A 1 107 ? -5.859 13.82 14.156 1 91.5 107 GLY A N 1
ATOM 788 C CA . GLY A 1 107 ? -4.621 13.977 14.898 1 91.5 107 GLY A CA 1
ATOM 789 C C . GLY A 1 107 ? -3.592 14.82 14.18 1 91.5 107 GLY A C 1
ATOM 790 O O . GLY A 1 107 ? -3.928 15.562 13.25 1 91.5 107 GLY A O 1
ATOM 791 N N . TYR A 1 108 ? -2.396 14.734 14.695 1 96.56 108 TYR A N 1
ATOM 792 C CA . TYR A 1 108 ? -1.299 15.453 14.055 1 96.56 108 TYR A CA 1
ATOM 793 C C . TYR A 1 108 ? -0.717 14.641 12.898 1 96.56 108 TYR A C 1
ATOM 795 O O . TYR A 1 108 ? -0.403 13.461 13.062 1 96.56 108 TYR A O 1
ATOM 803 N N . SER A 1 109 ? -0.651 15.281 11.742 1 95.38 109 SER A N 1
ATOM 804 C CA . SER A 1 109 ? -0.172 14.531 10.586 1 95.38 109 SER A CA 1
ATOM 805 C C . SER A 1 109 ? 0.472 15.461 9.555 1 95.38 109 SER A C 1
ATOM 807 O O . SER A 1 109 ? 0.334 16.688 9.641 1 95.38 109 SER A O 1
ATOM 809 N N . GLY A 1 110 ? 1.185 14.898 8.641 1 95.19 110 GLY A N 1
ATOM 810 C CA . GLY A 1 110 ? 1.743 15.523 7.449 1 95.19 110 GLY A CA 1
ATOM 811 C C . GLY A 1 110 ? 1.786 14.594 6.254 1 95.19 110 GLY A C 1
ATOM 812 O O . GLY A 1 110 ? 1.806 13.367 6.41 1 95.19 110 GLY A O 1
ATOM 813 N N . THR A 1 111 ? 1.793 15.25 5.109 1 95.31 111 THR A N 1
ATOM 814 C CA . THR A 1 111 ? 1.804 14.469 3.875 1 95.31 111 THR A CA 1
ATOM 815 C C . THR A 1 111 ? 2.924 14.93 2.949 1 95.31 111 THR A C 1
ATOM 817 O O . THR A 1 111 ? 3.266 16.109 2.926 1 95.31 111 THR A O 1
ATOM 820 N N . PHE A 1 112 ? 3.471 13.961 2.223 1 96.19 112 PHE A N 1
ATOM 821 C CA . PHE A 1 112 ? 4.395 14.297 1.147 1 96.19 112 PHE A CA 1
ATOM 822 C C . PHE A 1 112 ? 4.25 13.32 -0.017 1 96.19 112 PHE A C 1
ATOM 824 O O . PHE A 1 112 ? 3.645 12.258 0.128 1 96.19 112 PHE A O 1
ATOM 831 N N . LYS A 1 113 ? 4.754 13.734 -1.176 1 96.5 113 LYS A N 1
ATOM 832 C CA . LYS A 1 113 ? 4.836 12.875 -2.355 1 96.5 113 LYS A CA 1
ATOM 833 C C . LYS A 1 113 ? 6.289 12.57 -2.709 1 96.5 113 LYS A C 1
ATOM 835 O O . LYS A 1 113 ? 7.113 13.484 -2.826 1 96.5 113 LYS A O 1
ATOM 840 N N . ASP A 1 114 ? 6.609 11.312 -2.883 1 96.62 114 ASP A N 1
ATOM 841 C CA . ASP A 1 114 ? 7.973 10.945 -3.258 1 96.62 114 ASP A CA 1
ATOM 842 C C . ASP A 1 114 ? 8.258 11.305 -4.711 1 96.62 114 ASP A C 1
ATOM 844 O O . ASP A 1 114 ? 7.383 11.82 -5.414 1 96.62 114 ASP A O 1
ATOM 848 N N . PRO A 1 115 ? 9.414 11.078 -5.25 1 95.81 115 PRO A N 1
ATOM 849 C CA . PRO A 1 115 ? 9.789 11.555 -6.586 1 95.81 115 PRO A CA 1
ATOM 850 C C . PRO A 1 115 ? 8.938 10.938 -7.691 1 95.81 115 PRO A C 1
ATOM 852 O O . PRO A 1 115 ? 8.898 11.461 -8.812 1 95.81 115 PRO A O 1
ATOM 855 N N . ASP A 1 116 ? 8.289 9.797 -7.453 1 95.5 116 ASP A N 1
ATOM 856 C CA . ASP A 1 116 ? 7.426 9.164 -8.445 1 95.5 116 ASP A CA 1
ATOM 857 C C . ASP A 1 116 ? 5.965 9.562 -8.242 1 95.5 116 ASP A C 1
ATOM 859 O O . ASP A 1 116 ? 5.086 9.125 -8.984 1 95.5 116 ASP A O 1
ATOM 863 N N . GLY A 1 117 ? 5.715 10.336 -7.172 1 94.69 117 GLY A N 1
ATOM 864 C CA . GLY A 1 117 ? 4.367 10.836 -6.934 1 94.69 117 GLY A CA 1
ATOM 865 C C . GLY A 1 117 ? 3.582 9.984 -5.953 1 94.69 117 GLY A C 1
ATOM 866 O O . GLY A 1 117 ? 2.396 10.227 -5.719 1 94.69 117 GLY A O 1
ATOM 867 N N . HIS A 1 118 ? 4.152 8.961 -5.375 1 95.81 118 HIS A N 1
ATOM 868 C CA . HIS A 1 118 ? 3.471 8.18 -4.352 1 95.81 118 HIS A CA 1
ATOM 869 C C . HIS A 1 118 ? 3.232 9 -3.094 1 95.81 118 HIS A C 1
ATOM 871 O O . HIS A 1 118 ? 4.152 9.656 -2.59 1 95.81 118 HIS A O 1
ATOM 877 N N . VAL A 1 119 ? 2.045 8.945 -2.545 1 96.19 119 VAL A N 1
ATOM 878 C CA . VAL A 1 119 ? 1.665 9.789 -1.415 1 96.19 119 VAL A CA 1
ATOM 879 C C . VAL A 1 119 ? 1.937 9.047 -0.106 1 96.19 119 VAL A C 1
ATOM 881 O O . VAL A 1 119 ? 1.486 7.918 0.08 1 96.19 119 VAL A O 1
ATOM 884 N N . TRP A 1 120 ? 2.652 9.688 0.763 1 96.25 120 TRP A N 1
ATOM 885 C CA . TRP A 1 120 ? 2.883 9.242 2.133 1 96.25 120 TRP A CA 1
ATOM 886 C C . TRP A 1 120 ? 2.152 10.141 3.127 1 96.25 120 TRP A C 1
ATOM 888 O O . TRP A 1 120 ? 2.154 11.367 2.984 1 96.25 120 TRP A O 1
ATOM 898 N N . MET A 1 121 ? 1.541 9.555 4.039 1 95.38 121 MET A N 1
ATOM 899 C CA . MET A 1 121 ? 0.985 10.266 5.184 1 95.38 121 MET A CA 1
ATOM 900 C C . MET A 1 121 ? 1.646 9.812 6.484 1 95.38 121 MET A C 1
ATOM 902 O O . MET A 1 121 ? 1.59 8.633 6.832 1 95.38 121 MET A O 1
ATOM 906 N N . LEU A 1 122 ? 2.26 10.727 7.145 1 95.75 122 LEU A N 1
ATOM 907 C CA . LEU A 1 122 ? 2.844 10.508 8.461 1 95.75 122 LEU A CA 1
ATOM 908 C C . LEU A 1 122 ? 1.907 11 9.562 1 95.75 122 LEU A C 1
ATOM 910 O O . LEU A 1 122 ? 1.294 12.062 9.43 1 95.75 122 LEU A O 1
ATOM 914 N N . ASP A 1 123 ? 1.804 10.188 10.555 1 95.62 123 ASP A N 1
ATOM 915 C CA . ASP A 1 123 ? 0.958 10.625 11.664 1 95.62 123 ASP A CA 1
ATOM 916 C C . ASP A 1 123 ? 1.505 10.133 13 1 95.62 123 ASP A C 1
ATOM 918 O O . ASP A 1 123 ? 2.51 9.422 13.039 1 95.62 123 ASP A O 1
ATOM 922 N N . VAL A 1 124 ? 0.964 10.68 14.102 1 95.19 124 VAL A N 1
ATOM 923 C CA . VAL A 1 124 ? 1.353 10.227 15.43 1 95.19 124 VAL A CA 1
ATOM 924 C C . VAL A 1 124 ? 0.473 9.055 15.859 1 95.19 124 VAL A C 1
ATOM 926 O O . VAL A 1 124 ? -0.756 9.148 15.82 1 95.19 124 VAL A O 1
ATOM 929 N N . ALA A 1 125 ? 1.27 7.953 16.219 1 83.56 125 ALA A N 1
ATOM 930 C CA . ALA A 1 125 ? 0.568 6.762 16.688 1 83.56 125 ALA A CA 1
ATOM 931 C C . ALA A 1 125 ? -0.273 7.074 17.922 1 83.56 125 ALA A C 1
ATOM 933 O O . ALA A 1 125 ? 0.146 7.848 18.797 1 83.56 125 ALA A O 1
ATOM 934 N N . GLY A 1 126 ? -1.638 6.93 17.875 1 68.31 126 GLY A N 1
ATOM 935 C CA . GLY A 1 126 ? -2.422 7.137 19.078 1 68.31 126 GLY A CA 1
ATOM 936 C C . GLY A 1 126 ? -2.061 6.18 20.188 1 68.31 126 GLY A C 1
ATOM 937 O O . GLY A 1 126 ? -1.382 5.176 19.969 1 68.31 126 GLY A O 1
ATOM 938 N N . MET B 1 1 ? -1.86 1.484 5.484 1 91.19 1 MET B N 1
ATOM 939 C CA . MET B 1 1 ? -2.172 1.806 4.094 1 91.19 1 MET B CA 1
ATOM 940 C C . MET B 1 1 ? -3.656 2.107 3.924 1 91.19 1 MET B C 1
ATOM 942 O O . MET B 1 1 ? -4.5 1.495 4.582 1 91.19 1 MET B O 1
ATOM 946 N N . SER B 1 2 ? -3.949 2.982 3.066 1 93.75 2 SER B N 1
ATOM 947 C CA . SER B 1 2 ? -5.336 3.322 2.756 1 93.75 2 SER B CA 1
ATOM 948 C C . SER B 1 2 ? -5.637 3.105 1.276 1 93.75 2 SER B C 1
ATOM 950 O O . SER B 1 2 ? -4.84 3.48 0.413 1 93.75 2 SER B O 1
ATOM 952 N N . LEU B 1 3 ? -6.711 2.529 1.022 1 95.81 3 LEU B N 1
ATOM 953 C CA . LEU B 1 3 ? -7.172 2.297 -0.342 1 95.81 3 LEU B CA 1
ATOM 954 C C . LEU B 1 3 ? -8.5 3.002 -0.594 1 95.81 3 LEU B C 1
ATOM 956 O O . LEU B 1 3 ? -9.383 2.996 0.265 1 95.81 3 LEU B O 1
ATOM 960 N N . PRO B 1 4 ? -8.633 3.541 -1.762 1 95.19 4 PRO B N 1
ATOM 961 C CA . PRO B 1 4 ? -9.953 4.051 -2.141 1 95.19 4 PRO B CA 1
ATOM 962 C C . PRO B 1 4 ? -10.914 2.941 -2.566 1 95.19 4 PRO B C 1
ATOM 964 O O . PRO B 1 4 ? -10.477 1.89 -3.039 1 95.19 4 PRO B O 1
ATOM 967 N N . THR B 1 5 ? -12.141 3.166 -2.371 1 96.25 5 THR B N 1
ATOM 968 C CA . THR B 1 5 ? -13.172 2.242 -2.834 1 96.25 5 THR B CA 1
ATOM 969 C C . THR B 1 5 ? -14.391 3.004 -3.342 1 96.25 5 THR B C 1
ATOM 971 O O . THR B 1 5 ? -14.758 4.039 -2.781 1 96.25 5 THR B O 1
ATOM 974 N N . ARG B 1 6 ? -15.055 2.51 -4.383 1 94.75 6 ARG B N 1
ATOM 975 C CA . ARG B 1 6 ? -16.25 3.109 -4.965 1 94.75 6 ARG B CA 1
ATOM 976 C C . ARG B 1 6 ? -17.516 2.641 -4.238 1 94.75 6 ARG B C 1
ATOM 978 O O . ARG B 1 6 ? -18.578 3.223 -4.406 1 94.75 6 ARG B O 1
ATOM 985 N N . ASP B 1 7 ? -17.406 1.586 -3.541 1 95.94 7 ASP B N 1
ATOM 986 C CA . ASP B 1 7 ? -18.516 0.983 -2.793 1 95.94 7 ASP B CA 1
ATOM 987 C C . ASP B 1 7 ? -18.016 0.388 -1.477 1 95.94 7 ASP B C 1
ATOM 989 O O . ASP B 1 7 ? -17.594 -0.77 -1.432 1 95.94 7 ASP B O 1
ATOM 993 N N . LEU B 1 8 ? -18.172 1.21 -0.442 1 95.81 8 LEU B N 1
ATOM 994 C CA . LEU B 1 8 ? -17.578 0.854 0.849 1 95.81 8 LEU B CA 1
ATOM 995 C C . LEU B 1 8 ? -18.203 -0.432 1.387 1 95.81 8 LEU B C 1
ATOM 997 O O . LEU B 1 8 ? -17.5 -1.285 1.928 1 95.81 8 LEU B O 1
ATOM 1001 N N . ALA B 1 9 ? -19.453 -0.575 1.248 1 96 9 ALA B N 1
ATOM 1002 C CA . ALA B 1 9 ? -20.141 -1.765 1.745 1 96 9 ALA B CA 1
ATOM 1003 C C . ALA B 1 9 ? -19.641 -3.02 1.025 1 96 9 ALA B C 1
ATOM 1005 O O . ALA B 1 9 ? -19.438 -4.059 1.653 1 96 9 ALA B O 1
ATOM 1006 N N . ARG B 1 10 ? -19.531 -2.988 -0.264 1 97 10 ARG B N 1
ATOM 1007 C CA . ARG B 1 10 ? -19.031 -4.113 -1.048 1 97 10 ARG B CA 1
ATOM 1008 C C . ARG B 1 10 ? -17.594 -4.469 -0.645 1 97 10 ARG B C 1
ATOM 1010 O O . ARG B 1 10 ? -17.266 -5.648 -0.482 1 97 10 ARG B O 1
ATOM 1017 N N . ALA B 1 11 ? -16.797 -3.43 -0.495 1 96.88 11 ALA B N 1
ATOM 1018 C CA . ALA B 1 11 ? -15.406 -3.668 -0.088 1 96.88 11 ALA B CA 1
ATOM 1019 C C . ALA B 1 11 ? -15.344 -4.281 1.308 1 96.88 11 ALA B C 1
ATOM 1021 O O . ALA B 1 11 ? -14.578 -5.219 1.546 1 96.88 11 ALA B O 1
ATOM 1022 N N . PHE B 1 12 ? -16.188 -3.785 2.156 1 95.88 12 PHE B N 1
ATOM 1023 C CA . PHE B 1 12 ? -16.25 -4.316 3.512 1 95.88 12 PHE B CA 1
ATOM 1024 C C . PHE B 1 12 ? -16.609 -5.797 3.494 1 95.88 12 PHE B C 1
ATOM 1026 O O . PHE B 1 12 ? -15.953 -6.613 4.145 1 95.88 12 PHE B O 1
ATOM 1033 N N . ARG B 1 13 ? -17.578 -6.164 2.762 1 96.19 13 ARG B N 1
ATOM 1034 C CA . ARG B 1 13 ? -18 -7.559 2.668 1 96.19 13 ARG B CA 1
ATOM 1035 C C . ARG B 1 13 ? -16.891 -8.43 2.102 1 96.19 13 ARG B C 1
ATOM 1037 O O . ARG B 1 13 ? -16.656 -9.539 2.588 1 96.19 13 ARG B O 1
ATOM 1044 N N . PHE B 1 14 ? -16.234 -7.973 1.174 1 97.94 14 PHE B N 1
ATOM 1045 C CA . PHE B 1 14 ? -15.156 -8.727 0.546 1 97.94 14 PHE B CA 1
ATOM 1046 C C . PHE B 1 14 ? -14.055 -9.023 1.551 1 97.94 14 PHE B C 1
ATOM 1048 O O . PHE B 1 14 ? -13.664 -10.18 1.728 1 97.94 14 PHE B O 1
ATOM 1055 N N . TYR B 1 15 ? -13.555 -7.961 2.207 1 96.88 15 TYR B N 1
ATOM 1056 C CA . TYR B 1 15 ? -12.398 -8.133 3.08 1 96.88 15 TYR B CA 1
ATOM 1057 C C . TYR B 1 15 ? -12.797 -8.812 4.383 1 96.88 15 TYR B C 1
ATOM 1059 O O . TYR B 1 15 ? -12.07 -9.68 4.883 1 96.88 15 TYR B O 1
ATOM 1067 N N . ARG B 1 16 ? -13.922 -8.477 4.922 1 94.56 16 ARG B N 1
ATOM 1068 C CA . ARG B 1 16 ? -14.336 -9.023 6.211 1 94.56 16 ARG B CA 1
ATOM 1069 C C . ARG B 1 16 ? -14.875 -10.438 6.059 1 94.56 16 ARG B C 1
ATOM 1071 O O . ARG B 1 16 ? -14.367 -11.375 6.688 1 94.56 16 ARG B O 1
ATOM 1078 N N . GLN B 1 17 ? -15.844 -10.578 5.262 1 92.94 17 GLN B N 1
ATOM 1079 C CA . GLN B 1 17 ? -16.516 -11.875 5.121 1 92.94 17 GLN B CA 1
ATOM 1080 C C . GLN B 1 17 ? -15.781 -12.766 4.121 1 92.94 17 GLN B C 1
ATOM 1082 O O . GLN B 1 17 ? -15.617 -13.961 4.352 1 92.94 17 GLN B O 1
ATOM 1087 N N . GLY B 1 18 ? -15.383 -12.219 3.025 1 95.12 18 GLY B N 1
ATOM 1088 C CA . GLY B 1 18 ? -14.727 -12.992 1.983 1 95.12 18 GLY B CA 1
ATOM 1089 C C . GLY B 1 18 ? -13.344 -13.477 2.381 1 95.12 18 GLY B C 1
ATOM 1090 O O . GLY B 1 18 ? -13.047 -14.672 2.297 1 95.12 18 GLY B O 1
ATOM 1091 N N . LEU B 1 19 ? -12.531 -12.555 2.857 1 95.38 19 LEU B N 1
ATOM 1092 C CA . LEU B 1 19 ? -11.148 -12.898 3.164 1 95.38 19 LEU B CA 1
ATOM 1093 C C . LEU B 1 19 ? -10.977 -13.195 4.652 1 95.38 19 LEU B C 1
ATOM 1095 O O . LEU B 1 19 ? -9.969 -13.781 5.059 1 95.38 19 LEU B O 1
ATOM 1099 N N . GLY B 1 20 ? -11.875 -12.703 5.453 1 93.38 20 GLY B N 1
ATOM 1100 C CA . GLY B 1 20 ? -11.812 -12.977 6.883 1 93.38 20 GLY B CA 1
ATOM 1101 C C . GLY B 1 20 ? -10.883 -12.039 7.625 1 93.38 20 GLY B C 1
ATOM 1102 O O . GLY B 1 20 ? -10.359 -12.391 8.688 1 93.38 20 GLY B O 1
ATOM 1103 N N . PHE B 1 21 ? -10.594 -10.898 7.109 1 93.56 21 PHE B N 1
ATOM 1104 C CA . PHE B 1 21 ? -9.719 -9.961 7.793 1 93.56 21 PHE B CA 1
ATOM 1105 C C . PHE B 1 21 ? -10.359 -9.453 9.078 1 93.56 21 PHE B C 1
ATOM 1107 O O . PHE B 1 21 ? -11.57 -9.219 9.125 1 93.56 21 PHE B O 1
ATOM 1114 N N . ALA B 1 22 ? -9.555 -9.234 10.055 1 91.62 22 ALA B N 1
ATOM 1115 C CA . ALA B 1 22 ? -10.023 -8.742 11.344 1 91.62 22 ALA B CA 1
ATOM 1116 C C . ALA B 1 22 ? -10.117 -7.219 11.344 1 91.62 22 ALA B C 1
ATOM 1118 O O . ALA B 1 22 ? -9.258 -6.535 10.781 1 91.62 22 ALA B O 1
ATOM 1119 N N . LEU B 1 23 ? -11.117 -6.684 12.016 1 91.69 23 LEU B N 1
ATOM 1120 C CA . LEU B 1 23 ? -11.25 -5.238 12.188 1 91.69 23 LEU B CA 1
ATOM 1121 C C . LEU B 1 23 ? -10.312 -4.734 13.281 1 91.69 23 LEU B C 1
ATOM 1123 O O . LEU B 1 23 ? -10.031 -5.453 14.242 1 91.69 23 LEU B O 1
ATOM 1127 N N . MET B 1 24 ? -9.828 -3.459 13.109 1 85.94 24 MET B N 1
ATOM 1128 C CA . MET B 1 24 ? -8.992 -2.814 14.117 1 85.94 24 MET B CA 1
ATOM 1129 C C . MET B 1 24 ? -9.758 -2.627 15.43 1 85.94 24 MET B C 1
ATOM 1131 O O . MET B 1 24 ? -9.219 -2.873 16.5 1 85.94 24 MET B O 1
ATOM 1135 N N . ALA B 1 25 ? -10.945 -1.796 15.352 1 74.38 25 ALA B N 1
ATOM 1136 C CA . ALA B 1 25 ? -11.734 -1.608 16.562 1 74.38 25 ALA B CA 1
ATOM 1137 C C . ALA B 1 25 ? -12.484 -2.887 16.938 1 74.38 25 ALA B C 1
ATOM 1139 O O . ALA B 1 25 ? -12.883 -3.656 16.062 1 74.38 25 ALA B O 1
ATOM 1140 N N . GLY B 1 26 ? -12.141 -3.617 18.031 1 63.59 26 GLY B N 1
ATOM 1141 C CA . GLY B 1 26 ? -12.844 -4.77 18.578 1 63.59 26 GLY B CA 1
ATOM 1142 C C . GLY B 1 26 ? -14.344 -4.691 18.422 1 63.59 26 GLY B C 1
ATOM 1143 O O . GLY B 1 26 ? -15.094 -5.047 19.328 1 63.59 26 GLY B O 1
ATOM 1144 N N . THR B 1 27 ? -14.711 -3.988 17.406 1 56.97 27 THR B N 1
ATOM 1145 C CA . THR B 1 27 ? -16.172 -3.947 17.391 1 56.97 27 THR B CA 1
ATOM 1146 C C . THR B 1 27 ? -16.75 -5.359 17.312 1 56.97 27 THR B C 1
ATOM 1148 O O . THR B 1 27 ? -16.281 -6.191 16.531 1 56.97 27 THR B O 1
ATOM 1151 N N . GLU B 1 28 ? -17.25 -5.691 18.469 1 58.47 28 GLU B N 1
ATOM 1152 C CA . GLU B 1 28 ? -18.094 -6.879 18.562 1 58.47 28 GLU B CA 1
ATOM 1153 C C . GLU B 1 28 ? -19.25 -6.812 17.562 1 58.47 28 GLU B C 1
ATOM 1155 O O . GLU B 1 28 ? -19.781 -5.738 17.297 1 58.47 28 GLU B O 1
ATOM 1160 N N . GLY B 1 29 ? -19.203 -7.738 16.516 1 64.69 29 GLY B N 1
ATOM 1161 C CA . GLY B 1 29 ? -20.297 -7.934 15.578 1 64.69 29 GLY B CA 1
ATOM 1162 C C . GLY B 1 29 ? -19.859 -7.77 14.133 1 64.69 29 GLY B C 1
ATOM 1163 O O . GLY B 1 29 ? -18.688 -7.516 13.852 1 64.69 29 GLY B O 1
ATOM 1164 N N . ASP B 1 30 ? -20.734 -8 13.234 1 71.19 30 ASP B N 1
ATOM 1165 C CA . ASP B 1 30 ? -20.516 -8 11.789 1 71.19 30 ASP B CA 1
ATOM 1166 C C . ASP B 1 30 ? -20.969 -6.68 11.172 1 71.19 30 ASP B C 1
ATOM 1168 O O . ASP B 1 30 ? -20.984 -6.531 9.945 1 71.19 30 ASP B O 1
ATOM 1172 N N . ALA B 1 31 ? -21.234 -5.719 12.141 1 84.38 31 ALA B N 1
ATOM 1173 C CA . ALA B 1 31 ? -21.656 -4.43 11.594 1 84.38 31 ALA B CA 1
ATOM 1174 C C . ALA B 1 31 ? -20.453 -3.666 11.023 1 84.38 31 ALA B C 1
ATOM 1176 O O . ALA B 1 31 ? -19.344 -3.748 11.562 1 84.38 31 ALA B O 1
ATOM 1177 N N . MET B 1 32 ? -20.688 -3.012 9.961 1 89.38 32 MET B N 1
ATOM 1178 C CA . MET B 1 32 ? -19.641 -2.232 9.312 1 89.38 32 MET B CA 1
ATOM 1179 C C . MET B 1 32 ? -19.281 -1.007 10.148 1 89.38 32 MET B C 1
ATOM 1181 O O . MET B 1 32 ? -20.141 -0.173 10.438 1 89.38 32 MET B O 1
ATOM 1185 N N . PRO B 1 33 ? -18.094 -0.918 10.492 1 87.81 33 PRO B N 1
ATOM 1186 C CA . PRO B 1 33 ? -17.672 0.279 11.227 1 87.81 33 PRO B CA 1
ATOM 1187 C C . PRO B 1 33 ? -17.469 1.485 10.312 1 87.81 33 PRO B C 1
ATOM 1189 O O . PRO B 1 33 ? -17.469 1.345 9.086 1 87.81 33 PRO B O 1
ATOM 1192 N N . GLU B 1 34 ? -17.359 2.678 10.922 1 83.81 34 GLU B N 1
ATOM 1193 C CA . GLU B 1 34 ? -16.891 3.9 10.273 1 83.81 34 GLU B CA 1
ATOM 1194 C C . GLU B 1 34 ? -15.797 4.582 11.094 1 83.81 34 GLU B C 1
ATOM 1196 O O . GLU B 1 34 ? -16.047 5.055 12.203 1 83.81 34 GLU B O 1
ATOM 1201 N N . PRO B 1 35 ? -14.617 4.582 10.602 1 86.25 35 PRO B N 1
ATOM 1202 C CA . PRO B 1 35 ? -14.141 4.117 9.297 1 86.25 35 PRO B CA 1
ATOM 1203 C C . PRO B 1 35 ? -13.938 2.604 9.25 1 86.25 35 PRO B C 1
ATOM 1205 O O . PRO B 1 35 ? -13.867 1.952 10.289 1 86.25 35 PRO B O 1
ATOM 1208 N N . VAL B 1 36 ? -13.953 2.059 8.102 1 92.44 36 VAL B N 1
ATOM 1209 C CA . VAL B 1 36 ? -13.594 0.66 7.891 1 92.44 36 VAL B CA 1
ATOM 1210 C C . VAL B 1 36 ? -12.078 0.505 7.91 1 92.44 36 VAL B C 1
ATOM 1212 O O . VAL B 1 36 ? -11.391 0.961 6.992 1 92.44 36 VAL B O 1
ATOM 1215 N N . HIS B 1 37 ? -11.641 -0.155 8.938 1 93.5 37 HIS B N 1
ATOM 1216 C CA . HIS B 1 37 ? -10.219 -0.289 9.219 1 93.5 37 HIS B CA 1
ATOM 1217 C C . HIS B 1 37 ? -9.875 -1.706 9.664 1 93.5 37 HIS B C 1
ATOM 1219 O O . HIS B 1 37 ? -10.383 -2.178 10.688 1 93.5 37 HIS B O 1
ATOM 1225 N N . PHE B 1 38 ? -9 -2.418 8.875 1 93.88 38 PHE B N 1
ATOM 1226 C CA . PHE B 1 38 ? -8.656 -3.811 9.141 1 93.88 38 PHE B CA 1
ATOM 1227 C C . PHE B 1 38 ? -7.25 -3.92 9.727 1 93.88 38 PHE B C 1
ATOM 1229 O O . PHE B 1 38 ? -6.348 -3.184 9.328 1 93.88 38 PHE B O 1
ATOM 1236 N N . ARG B 1 39 ? -7.086 -4.875 10.594 1 91.81 39 ARG B N 1
ATOM 1237 C CA . ARG B 1 39 ? -5.773 -5.285 11.086 1 91.81 39 ARG B CA 1
ATOM 1238 C C . ARG B 1 39 ? -5.223 -6.453 10.273 1 91.81 39 ARG B C 1
ATOM 1240 O O . ARG B 1 39 ? -5.824 -7.527 10.234 1 91.81 39 ARG B O 1
ATOM 1247 N N . LEU B 1 40 ? -4.145 -6.305 9.625 1 89.19 40 LEU B N 1
ATOM 1248 C CA . LEU B 1 40 ? -3.562 -7.371 8.82 1 89.19 40 LEU B CA 1
ATOM 1249 C C . LEU B 1 40 ? -2.539 -8.164 9.633 1 89.19 40 LEU B C 1
ATOM 1251 O O . LEU B 1 40 ? -2.436 -9.383 9.484 1 89.19 40 LEU B O 1
ATOM 1255 N N . ASN B 1 41 ? -1.724 -7.551 10.422 1 84.88 41 ASN B N 1
ATOM 1256 C CA . ASN B 1 41 ? -0.815 -8.133 11.398 1 84.88 41 ASN B CA 1
ATOM 1257 C C . ASN B 1 41 ? -0.424 -7.113 12.469 1 84.88 41 ASN B C 1
ATOM 1259 O O . ASN B 1 41 ? -1.063 -6.066 12.602 1 84.88 41 ASN B O 1
ATOM 1263 N N . ALA B 1 42 ? 0.633 -7.613 13.227 1 80.81 42 ALA B N 1
ATOM 1264 C CA . ALA B 1 42 ? 1.083 -6.664 14.242 1 80.81 42 ALA B CA 1
ATOM 1265 C C . ALA B 1 42 ? 1.699 -5.422 13.594 1 80.81 42 ALA B C 1
ATOM 1267 O O . ALA B 1 42 ? 2.635 -5.531 12.805 1 80.81 42 ALA B O 1
ATOM 1268 N N . GLY B 1 43 ? 1.108 -4.281 13.602 1 81.94 43 GLY B N 1
ATOM 1269 C CA . GLY B 1 43 ? 1.707 -3.031 13.156 1 81.94 43 GLY B CA 1
ATOM 1270 C C . GLY B 1 43 ? 1.268 -2.619 11.766 1 81.94 43 GLY B C 1
ATOM 1271 O O . GLY B 1 43 ? 1.729 -1.604 11.234 1 81.94 43 GLY B O 1
ATOM 1272 N N . VAL B 1 44 ? 0.481 -3.443 11.094 1 88.25 44 VAL B N 1
ATOM 1273 C CA . VAL B 1 44 ? 0.013 -3.115 9.75 1 88.25 44 VAL B CA 1
ATOM 1274 C C . VAL B 1 44 ? -1.514 -3.115 9.719 1 88.25 44 VAL B C 1
ATOM 1276 O O . VAL B 1 44 ? -2.15 -4.039 10.234 1 88.25 44 VAL B O 1
ATOM 1279 N N . SER B 1 45 ? -2 -2.113 9.148 1 91.81 45 SER B N 1
ATOM 1280 C CA . SER B 1 45 ? -3.449 -2.029 9 1 91.81 45 SER B CA 1
ATOM 1281 C C . SER B 1 45 ? -3.838 -1.479 7.633 1 91.81 45 SER B C 1
ATOM 1283 O O . SER B 1 45 ? -2.998 -0.924 6.922 1 91.81 45 SER B O 1
ATOM 1285 N N . LEU B 1 46 ? -5.051 -1.764 7.234 1 94.94 46 LEU B N 1
ATOM 1286 C CA . LEU B 1 46 ? -5.645 -1.332 5.973 1 94.94 46 LEU B CA 1
ATOM 1287 C C . LEU B 1 46 ? -6.922 -0.533 6.219 1 94.94 46 LEU B C 1
ATOM 1289 O O . LEU B 1 46 ? -7.859 -1.03 6.848 1 94.94 46 LEU B O 1
ATOM 1293 N N . MET B 1 47 ? -6.918 0.654 5.766 1 93.75 47 MET B N 1
ATOM 1294 C CA . MET B 1 47 ? -8.109 1.499 5.848 1 93.75 47 MET B CA 1
ATOM 1295 C C . MET B 1 47 ? -8.734 1.691 4.473 1 93.75 47 MET B C 1
ATOM 1297 O O . MET B 1 47 ? -8.031 1.922 3.49 1 93.75 47 MET B O 1
ATOM 1301 N N . LEU B 1 48 ? -10.023 1.534 4.395 1 95.25 48 LEU B N 1
ATOM 1302 C CA . LEU B 1 48 ? -10.758 1.816 3.17 1 95.25 48 LEU B CA 1
ATOM 1303 C C . LEU B 1 48 ? -11.367 3.215 3.213 1 95.25 48 LEU B C 1
ATOM 1305 O O . LEU B 1 48 ? -11.977 3.602 4.211 1 95.25 48 LEU B O 1
ATOM 1309 N N . ILE B 1 49 ? -11.219 3.953 2.193 1 92.12 49 ILE B N 1
ATOM 1310 C CA . ILE B 1 49 ? -11.711 5.324 2.096 1 92.12 49 ILE B CA 1
ATOM 1311 C C . ILE B 1 49 ? -12.586 5.477 0.857 1 92.12 49 ILE B C 1
ATOM 1313 O O . ILE B 1 49 ? -12.164 5.152 -0.255 1 92.12 49 ILE B O 1
ATOM 1317 N N . PRO B 1 50 ? -13.773 5.996 1.056 1 92.5 50 PRO B N 1
ATOM 1318 C CA . PRO B 1 50 ? -14.547 6.297 -0.152 1 92.5 50 PRO B CA 1
ATOM 1319 C C . PRO B 1 50 ? -13.812 7.227 -1.111 1 92.5 50 PRO B C 1
ATOM 1321 O O . PRO B 1 50 ? -13.164 8.188 -0.674 1 92.5 50 PRO B O 1
ATOM 1324 N N . THR B 1 51 ? -13.938 6.992 -2.418 1 90.31 51 THR B N 1
ATOM 1325 C CA . THR B 1 51 ? -13.18 7.691 -3.453 1 90.31 51 THR B CA 1
ATOM 1326 C C . THR B 1 51 ? -13.422 9.195 -3.379 1 90.31 51 THR B C 1
ATOM 1328 O O . THR B 1 51 ? -12.516 9.984 -3.637 1 90.31 51 THR B O 1
ATOM 1331 N N . GLY B 1 52 ? -14.641 9.617 -3.01 1 83.38 52 GLY B N 1
ATOM 1332 C CA . GLY B 1 52 ? -14.969 11.031 -2.936 1 83.38 52 GLY B CA 1
ATOM 1333 C C . GLY B 1 52 ? -14.117 11.789 -1.935 1 83.38 52 GLY B C 1
ATOM 1334 O O . GLY B 1 52 ? -13.898 12.99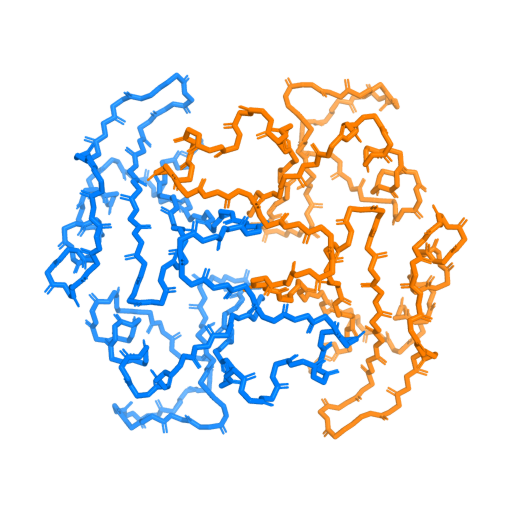2 -2.082 1 83.38 52 GLY B O 1
ATOM 1335 N N . GLY B 1 53 ? -13.586 11.125 -0.897 1 81.25 53 GLY B N 1
ATOM 1336 C CA . GLY B 1 53 ? -12.773 11.75 0.137 1 81.25 53 GLY B CA 1
ATOM 1337 C C . GLY B 1 53 ? -11.289 11.477 -0.032 1 81.25 53 GLY B C 1
ATOM 1338 O O . GLY B 1 53 ? -10.461 12.102 0.639 1 81.25 53 GLY B O 1
ATOM 1339 N N . PHE B 1 54 ? -10.945 10.68 -0.894 1 85.38 54 PHE B N 1
ATOM 1340 C CA . PHE B 1 54 ? -9.578 10.18 -1.042 1 85.38 54 PHE B CA 1
ATOM 1341 C C . PHE B 1 54 ? -8.656 11.273 -1.553 1 85.38 54 PHE B C 1
ATOM 1343 O O . PHE B 1 54 ? -7.535 11.43 -1.06 1 85.38 54 PHE B O 1
ATOM 1350 N N . GLY B 1 55 ? -9.141 12.117 -2.465 1 80 55 GLY B N 1
ATOM 1351 C CA . GLY B 1 55 ? -8.328 13.164 -3.061 1 80 55 GLY B CA 1
ATOM 1352 C C . GLY B 1 55 ? -7.812 14.172 -2.049 1 80 55 GLY B C 1
ATOM 1353 O O . GLY B 1 55 ? -6.668 14.617 -2.137 1 80 55 GLY B O 1
ATOM 1354 N N . TRP B 1 56 ? -8.602 14.43 -1.084 1 78.56 56 TRP B N 1
ATOM 1355 C CA . TRP B 1 56 ? -8.211 15.375 -0.039 1 78.56 56 TRP B CA 1
ATOM 1356 C C . TRP B 1 56 ? -7.023 14.852 0.753 1 78.56 56 TRP B C 1
ATOM 1358 O O . TRP B 1 56 ? -6.043 15.562 0.96 1 78.56 56 TRP B O 1
ATOM 1368 N N . VAL B 1 57 ? -7.047 13.688 0.982 1 79.06 57 VAL B N 1
ATOM 1369 C CA . VAL B 1 57 ? -5.992 13.078 1.783 1 79.06 57 VAL B CA 1
ATOM 1370 C C . VAL B 1 57 ? -4.746 12.867 0.924 1 79.06 57 VAL B C 1
ATOM 1372 O O . VAL B 1 57 ? -3.619 12.969 1.419 1 79.06 57 VAL B O 1
ATOM 1375 N N . ALA B 1 58 ? -4.965 12.68 -0.369 1 84.62 58 ALA B N 1
ATOM 1376 C CA . ALA B 1 58 ? -3.869 12.359 -1.278 1 84.62 58 ALA B CA 1
ATOM 1377 C C . ALA B 1 58 ? -3.232 13.625 -1.841 1 84.62 58 ALA B C 1
ATOM 1379 O O . ALA B 1 58 ? -2.643 13.602 -2.924 1 84.62 58 ALA B O 1
ATOM 1380 N N . GLY B 1 59 ? -3.412 14.805 -1.202 1 82.06 59 GLY B N 1
ATOM 1381 C CA . GLY B 1 59 ? -2.738 16.016 -1.628 1 82.06 59 GLY B CA 1
ATOM 1382 C C . GLY B 1 59 ? -3.162 16.484 -3.008 1 82.06 59 GLY B C 1
ATOM 1383 O O . GLY B 1 59 ? -2.344 17 -3.775 1 82.06 59 GLY B O 1
ATOM 1384 N N . GLY B 1 60 ? -4.332 16.141 -3.412 1 84.88 60 GLY B N 1
ATOM 1385 C CA . GLY B 1 60 ? -4.844 16.641 -4.68 1 84.88 60 GLY B CA 1
ATOM 1386 C C . GLY B 1 60 ? -4.684 15.656 -5.82 1 84.88 60 GLY B C 1
ATOM 1387 O O . GLY B 1 60 ? -5.098 15.93 -6.945 1 84.88 60 GLY B O 1
ATOM 1388 N N . ASN B 1 61 ? -4.035 14.539 -5.613 1 89.75 61 ASN B N 1
ATOM 1389 C CA . ASN B 1 61 ? -3.943 13.531 -6.656 1 89.75 61 ASN B CA 1
ATOM 1390 C C . ASN B 1 61 ? -5.316 12.969 -7.016 1 89.75 61 ASN B C 1
ATOM 1392 O O . ASN B 1 61 ? -6.211 12.914 -6.172 1 89.75 61 ASN B O 1
ATOM 1396 N N . ARG B 1 62 ? -5.383 12.539 -8.297 1 91.19 62 ARG B N 1
ATOM 1397 C CA . ARG B 1 62 ? -6.594 11.852 -8.734 1 91.19 62 ARG B CA 1
ATOM 1398 C C . ARG B 1 62 ? -6.562 10.383 -8.336 1 91.19 62 ARG B C 1
ATOM 1400 O O . ARG B 1 62 ? -5.492 9.797 -8.188 1 91.19 62 ARG B O 1
ATOM 1407 N N . VAL B 1 63 ? -7.695 9.852 -8.195 1 91.88 63 VAL B N 1
ATOM 1408 C CA . VAL B 1 63 ? -7.801 8.438 -7.84 1 91.88 63 VAL B CA 1
ATOM 1409 C C . VAL B 1 63 ? -7.582 7.578 -9.078 1 91.88 63 VAL B C 1
ATOM 1411 O O . VAL B 1 63 ? -8.109 7.879 -10.156 1 91.88 63 VAL B O 1
ATOM 1414 N N . ALA B 1 64 ? -6.824 6.562 -8.945 1 92.5 64 ALA B N 1
ATOM 1415 C CA . ALA B 1 64 ? -6.59 5.629 -10.047 1 92.5 64 ALA B CA 1
ATOM 1416 C C . ALA B 1 64 ? -7.883 4.918 -10.445 1 92.5 64 ALA B C 1
ATOM 1418 O O . ALA B 1 64 ? -8.672 4.531 -9.586 1 92.5 64 ALA B O 1
ATOM 1419 N N . GLU B 1 65 ? -8.039 4.699 -11.695 1 90 65 GLU B N 1
ATOM 1420 C CA . GLU B 1 65 ? -9.188 3.957 -12.211 1 90 65 GLU B CA 1
ATOM 1421 C C . GLU B 1 65 ? -8.938 2.453 -12.164 1 90 65 GLU B C 1
ATOM 1423 O O . GLU B 1 65 ? -7.789 2.01 -12.133 1 90 65 GLU B O 1
ATOM 1428 N N . PRO B 1 66 ? -10.117 1.686 -12.156 1 86.5 66 PRO B N 1
ATOM 1429 C CA . PRO B 1 66 ? -9.906 0.241 -12.266 1 86.5 66 PRO B CA 1
ATOM 1430 C C . PRO B 1 66 ? -9.023 -0.138 -13.445 1 86.5 66 PRO B C 1
ATOM 1432 O O . PRO B 1 66 ? -9.141 0.45 -14.523 1 86.5 66 PRO B O 1
ATOM 1435 N N . GLY B 1 67 ? -8.125 -1.105 -13.219 1 87.75 67 GLY B N 1
ATOM 1436 C CA . GLY B 1 67 ? -7.199 -1.517 -14.258 1 87.75 67 GLY B CA 1
ATOM 1437 C C . GLY B 1 67 ? -5.887 -0.755 -14.227 1 87.75 67 GLY B C 1
ATOM 1438 O O . GLY B 1 67 ? -4.969 -1.056 -14.992 1 87.75 67 GLY B O 1
ATOM 1439 N N . VAL B 1 68 ? -5.797 0.215 -13.422 1 92.19 68 VAL B N 1
ATOM 1440 C CA . VAL B 1 68 ? -4.578 0.987 -13.203 1 92.19 68 VAL B CA 1
ATOM 1441 C C . VAL B 1 68 ? -4.09 0.782 -11.773 1 92.19 68 VAL B C 1
ATOM 1443 O O . VAL B 1 68 ? -4.852 0.947 -10.82 1 92.19 68 VAL B O 1
ATOM 1446 N N . SER B 1 69 ? -2.783 0.382 -11.672 1 94.38 69 SER B N 1
ATOM 1447 C CA . SER B 1 69 ? -2.252 0.109 -10.344 1 94.38 69 SER B CA 1
ATOM 1448 C C . SER B 1 69 ? -1.054 1 -10.031 1 94.38 69 SER B C 1
ATOM 1450 O O . SER B 1 69 ? -0.207 1.234 -10.898 1 94.38 69 SER B O 1
ATOM 1452 N N . GLU B 1 70 ? -1.053 1.482 -8.82 1 93.75 70 GLU B N 1
ATOM 1453 C CA . GLU B 1 70 ? 0.087 2.221 -8.281 1 93.75 70 GLU B CA 1
ATOM 1454 C C . GLU B 1 70 ? 0.913 1.351 -7.34 1 93.75 70 GLU B C 1
ATOM 1456 O O . GLU B 1 70 ? 2.057 1.685 -7.02 1 93.75 70 GLU B O 1
ATOM 1461 N N . CYS B 1 71 ? 0.37 0.219 -6.941 1 94.06 71 CYS B N 1
ATOM 1462 C CA . CYS B 1 71 ? 1.065 -0.635 -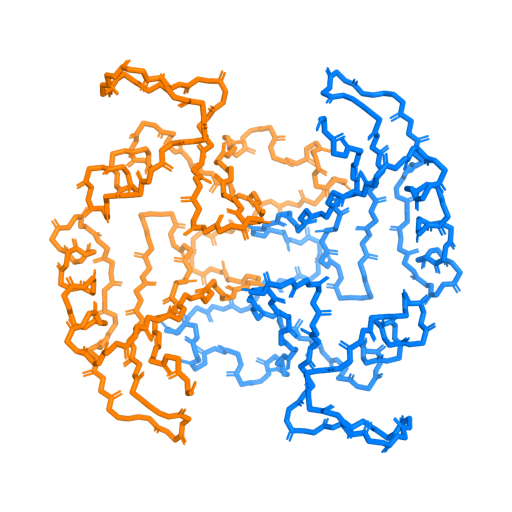5.984 1 94.06 71 CYS B CA 1
ATOM 1463 C C . CYS B 1 71 ? 0.57 -2.074 -6.078 1 94.06 71 CYS B C 1
ATOM 1465 O O . CYS B 1 71 ? -0.462 -2.34 -6.699 1 94.06 71 CYS B O 1
ATOM 1467 N N . ILE B 1 72 ? 1.385 -2.959 -5.605 1 94 72 ILE B N 1
ATOM 1468 C CA . ILE B 1 72 ? 0.992 -4.332 -5.305 1 94 72 ILE B CA 1
ATOM 1469 C C . ILE B 1 72 ? 1.008 -4.555 -3.797 1 94 72 ILE B C 1
ATOM 1471 O O . ILE B 1 72 ? 2.014 -4.289 -3.133 1 94 72 ILE B O 1
ATOM 1475 N N . LEU B 1 73 ? -0.117 -4.949 -3.311 1 95 73 LEU B N 1
ATOM 1476 C CA . LEU B 1 73 ? -0.203 -5.27 -1.89 1 95 73 LEU B CA 1
ATOM 1477 C C . LEU B 1 73 ? 0.267 -6.695 -1.627 1 95 73 LEU B C 1
ATOM 1479 O O . LEU B 1 73 ? -0.316 -7.652 -2.145 1 95 73 LEU B O 1
ATOM 1483 N N . GLY B 1 74 ? 1.29 -6.797 -0.81 1 93.12 74 GLY B N 1
ATOM 1484 C CA . GLY B 1 74 ? 1.847 -8.109 -0.522 1 93.12 74 GLY B CA 1
ATOM 1485 C C . GLY B 1 74 ? 1.426 -8.648 0.83 1 93.12 74 GLY B C 1
ATOM 1486 O O . GLY B 1 74 ? 1.332 -7.902 1.805 1 93.12 74 GLY B O 1
ATOM 1487 N N . LEU B 1 75 ? 1.163 -9.883 0.89 1 93.31 75 LEU B N 1
ATOM 1488 C CA . LEU B 1 75 ? 0.921 -10.602 2.135 1 93.31 75 LEU B CA 1
ATOM 1489 C C . LEU B 1 75 ? 1.656 -11.938 2.139 1 93.31 75 LEU B C 1
ATOM 1491 O O . LEU B 1 75 ? 1.404 -12.797 1.286 1 93.31 75 LEU B O 1
ATOM 1495 N N . SER B 1 76 ? 2.559 -12.055 3.045 1 93.75 76 SER B N 1
ATOM 1496 C CA . SER B 1 76 ? 3.311 -13.297 3.162 1 93.75 76 SER B CA 1
ATOM 1497 C C . SER B 1 76 ? 2.662 -14.242 4.172 1 93.75 76 SER B C 1
ATOM 1499 O O . SER B 1 76 ? 2.361 -13.844 5.297 1 93.75 76 SER B O 1
ATOM 1501 N N . LEU B 1 77 ? 2.441 -15.422 3.746 1 94.94 77 LEU B N 1
ATOM 1502 C CA . LEU B 1 77 ? 1.854 -16.469 4.578 1 94.94 77 LEU B CA 1
ATOM 1503 C C . LEU B 1 77 ? 2.875 -17.562 4.887 1 94.94 77 LEU B C 1
ATOM 1505 O O . LEU B 1 77 ? 3.986 -17.547 4.348 1 94.94 77 LEU B O 1
ATOM 1509 N N . GLU B 1 78 ? 2.539 -18.484 5.777 1 94.88 78 GLU B N 1
ATOM 1510 C CA . GLU B 1 78 ? 3.525 -19.422 6.312 1 94.88 78 GLU B CA 1
ATOM 1511 C C . GLU B 1 78 ? 3.713 -20.625 5.387 1 94.88 78 GLU B C 1
ATOM 1513 O O . GLU B 1 78 ? 4.793 -21.219 5.344 1 94.88 78 GLU B O 1
ATOM 1518 N N . THR B 1 79 ? 2.654 -21.016 4.66 1 97.06 79 THR B N 1
ATOM 1519 C CA . THR B 1 79 ? 2.73 -22.234 3.857 1 97.06 79 THR B CA 1
ATOM 1520 C C . THR B 1 79 ? 2.09 -22.016 2.49 1 97.06 79 THR B C 1
ATOM 1522 O O . THR B 1 79 ? 1.287 -21.094 2.312 1 97.06 79 THR B O 1
ATOM 1525 N N . GLU B 1 80 ? 2.494 -22.906 1.571 1 97.81 80 GLU B N 1
ATOM 1526 C CA . GLU B 1 80 ? 1.865 -22.906 0.253 1 97.81 80 GLU B CA 1
ATOM 1527 C C . GLU B 1 80 ? 0.363 -23.141 0.356 1 97.81 80 GLU B C 1
ATOM 1529 O O . GLU B 1 80 ? -0.422 -22.531 -0.374 1 97.81 80 GLU B O 1
ATOM 1534 N N . ALA B 1 81 ? -0.039 -24 1.249 1 97.88 81 ALA B N 1
ATOM 1535 C CA . ALA B 1 81 ? -1.45 -24.328 1.44 1 97.88 81 ALA B CA 1
ATOM 1536 C C . ALA B 1 81 ? -2.244 -23.094 1.873 1 97.88 81 ALA B C 1
ATOM 1538 O O . ALA B 1 81 ? -3.398 -22.922 1.475 1 97.88 81 ALA B O 1
ATOM 1539 N N . GLN B 1 82 ? -1.678 -22.281 2.703 1 97.38 82 GLN B N 1
ATOM 1540 C CA . GLN B 1 82 ? -2.344 -21.062 3.139 1 97.38 82 GLN B CA 1
ATOM 1541 C C . GLN B 1 82 ? -2.533 -20.094 1.975 1 97.38 82 GLN B C 1
ATOM 1543 O O . GLN B 1 82 ? -3.555 -19.406 1.889 1 97.38 82 GLN B O 1
ATOM 1548 N N . VAL B 1 83 ? -1.55 -20.031 1.082 1 97.75 83 VAL B N 1
ATOM 1549 C CA . VAL B 1 83 ? -1.666 -19.203 -0.111 1 97.75 83 VAL B CA 1
ATOM 1550 C C . VAL B 1 83 ? -2.82 -19.703 -0.978 1 97.75 83 VAL B C 1
ATOM 1552 O O . VAL B 1 83 ? -3.703 -18.922 -1.353 1 97.75 83 VAL B O 1
ATOM 1555 N N . ASP B 1 84 ? -2.824 -21 -1.219 1 98.19 84 ASP B N 1
ATOM 1556 C CA . ASP B 1 84 ? -3.883 -21.594 -2.031 1 98.19 84 ASP B CA 1
ATOM 1557 C C . ASP B 1 84 ? -5.258 -21.312 -1.43 1 98.19 84 ASP B C 1
ATOM 1559 O O . ASP B 1 84 ? -6.188 -20.922 -2.145 1 98.19 84 ASP B O 1
ATOM 1563 N N . ALA B 1 85 ? -5.348 -21.469 -0.201 1 98 85 ALA B N 1
ATOM 1564 C CA . ALA B 1 85 ? -6.629 -21.328 0.482 1 98 85 ALA B CA 1
ATOM 1565 C C . ALA B 1 85 ? -7.133 -19.891 0.394 1 98 85 ALA B C 1
ATOM 1567 O O . ALA B 1 85 ? -8.32 -19.656 0.16 1 98 85 ALA B O 1
ATOM 1568 N N . LEU B 1 86 ? -6.273 -18.984 0.62 1 97.31 86 LEU B N 1
ATOM 1569 C CA . LEU B 1 86 ? -6.707 -17.578 0.609 1 97.31 86 LEU B CA 1
ATOM 1570 C C . LEU B 1 86 ? -7.027 -17.125 -0.809 1 97.31 86 LEU B C 1
ATOM 1572 O O . LEU B 1 86 ? -7.945 -16.328 -1.015 1 97.31 86 LEU B O 1
ATOM 1576 N N . ILE B 1 87 ? -6.305 -17.578 -1.789 1 97.88 87 ILE B N 1
ATOM 1577 C CA . ILE B 1 87 ? -6.637 -17.297 -3.18 1 97.88 87 ILE B CA 1
ATOM 1578 C C . ILE B 1 87 ? -8.023 -17.844 -3.508 1 97.88 87 ILE B C 1
ATOM 1580 O O . ILE B 1 87 ? -8.828 -17.188 -4.148 1 97.88 87 ILE B O 1
ATOM 1584 N N . ALA B 1 88 ? -8.25 -19.047 -3.111 1 98.06 88 ALA B N 1
ATOM 1585 C CA . ALA B 1 88 ? -9.555 -19.672 -3.34 1 98.06 88 ALA B CA 1
ATOM 1586 C C . ALA B 1 88 ? -10.664 -18.875 -2.67 1 98.06 88 ALA B C 1
ATOM 1588 O O . ALA B 1 88 ? -11.727 -18.656 -3.258 1 98.06 88 ALA B O 1
ATOM 1589 N N . ARG B 1 89 ? -10.438 -18.469 -1.507 1 97.75 89 ARG B N 1
ATOM 1590 C CA . ARG B 1 89 ? -11.414 -17.656 -0.796 1 97.75 89 ARG B CA 1
ATOM 1591 C C . ARG B 1 89 ? -11.68 -16.344 -1.535 1 97.75 89 ARG B C 1
ATOM 1593 O O . ARG B 1 89 ? -12.82 -15.898 -1.639 1 97.75 89 ARG B O 1
ATOM 1600 N N . ALA B 1 90 ? -10.609 -15.734 -1.924 1 97.94 90 ALA B N 1
ATOM 1601 C CA . ALA B 1 90 ? -10.75 -14.492 -2.676 1 97.94 90 ALA B CA 1
ATOM 1602 C C . ALA B 1 90 ? -11.602 -14.695 -3.924 1 97.94 90 ALA B C 1
ATOM 1604 O O . ALA B 1 90 ? -12.492 -13.891 -4.215 1 97.94 90 ALA B O 1
ATOM 1605 N N . ARG B 1 91 ? -11.328 -15.703 -4.625 1 97.94 91 ARG B N 1
ATOM 1606 C CA . ARG B 1 91 ? -12.094 -16.016 -5.828 1 97.94 91 ARG B CA 1
ATOM 1607 C C . ARG B 1 91 ? -13.578 -16.203 -5.5 1 97.94 91 ARG B C 1
ATOM 1609 O O . ARG B 1 91 ? -14.438 -15.664 -6.188 1 97.94 91 ARG B O 1
ATOM 1616 N N . GLU B 1 92 ? -13.828 -16.953 -4.527 1 97.81 92 GLU B N 1
ATOM 1617 C CA . GLU B 1 92 ? -15.203 -17.203 -4.109 1 97.81 92 GLU B CA 1
ATOM 1618 C C . GLU B 1 92 ? -15.906 -15.906 -3.703 1 97.81 92 GLU B C 1
ATOM 1620 O O . GLU B 1 92 ? -17.109 -15.75 -3.912 1 97.81 92 GLU B O 1
ATOM 1625 N N . ALA B 1 93 ? -15.125 -15.047 -3.186 1 97.56 93 ALA B N 1
ATOM 1626 C CA . ALA B 1 93 ? -15.664 -13.773 -2.711 1 97.56 93 ALA B CA 1
ATOM 1627 C C . ALA B 1 93 ? -15.852 -12.789 -3.861 1 97.56 93 ALA B C 1
ATOM 1629 O O . ALA B 1 93 ? -16.375 -11.688 -3.67 1 97.56 93 ALA B O 1
ATOM 1630 N N . GLY B 1 94 ? -15.344 -13.125 -5.023 1 96.69 94 GLY B N 1
ATOM 1631 C CA . GLY B 1 94 ? -15.617 -12.289 -6.184 1 96.69 94 GLY B CA 1
ATOM 1632 C C . GLY B 1 94 ? -14.375 -11.641 -6.758 1 96.69 94 GLY B C 1
ATOM 1633 O O . GLY B 1 94 ? -14.461 -10.836 -7.688 1 96.69 94 GLY B O 1
ATOM 1634 N N . ALA B 1 95 ? -13.25 -11.992 -6.281 1 97.44 95 ALA B N 1
ATOM 1635 C CA . ALA B 1 95 ? -12.008 -11.445 -6.824 1 97.44 95 ALA B CA 1
ATOM 1636 C C . ALA B 1 95 ? -11.719 -12.016 -8.203 1 97.44 95 ALA B C 1
ATOM 1638 O O . ALA B 1 95 ? -12.102 -13.148 -8.508 1 97.44 95 ALA B O 1
ATOM 1639 N N . GLU B 1 96 ? -11.039 -11.203 -8.977 1 96.06 96 GLU B N 1
ATOM 1640 C CA . GLU B 1 96 ? -10.414 -11.734 -10.188 1 96.06 96 GLU B CA 1
ATOM 1641 C C . GLU B 1 96 ? -9.086 -12.414 -9.867 1 96.06 96 GLU B C 1
ATOM 1643 O O . GLU B 1 96 ? -8.234 -11.836 -9.195 1 96.06 96 GLU B O 1
ATOM 1648 N N . VAL B 1 97 ? -8.961 -13.609 -10.305 1 95.5 97 VAL B N 1
ATOM 1649 C CA . VAL B 1 97 ? -7.73 -14.383 -10.156 1 95.5 97 VAL B CA 1
ATOM 1650 C C . VAL B 1 97 ? -7.137 -14.672 -11.531 1 95.5 97 VAL B C 1
ATOM 1652 O O . VAL B 1 97 ? -7.582 -15.594 -12.219 1 95.5 97 VAL B O 1
ATOM 1655 N N . PRO B 1 98 ? -6.164 -13.867 -11.844 1 91.44 98 PRO B N 1
ATOM 1656 C CA . PRO B 1 98 ? -5.672 -13.945 -13.219 1 91.44 98 PRO B CA 1
ATOM 1657 C C . PRO B 1 98 ? -5.094 -15.32 -13.555 1 91.44 98 PRO B C 1
ATOM 1659 O O . PRO B 1 98 ? -5.098 -15.727 -14.719 1 91.44 98 PRO B O 1
ATOM 1662 N N . ALA B 1 99 ? -4.477 -15.992 -12.609 1 89.56 99 ALA B N 1
ATOM 1663 C CA . ALA B 1 99 ? -3.891 -17.312 -12.766 1 89.56 99 ALA B CA 1
ATOM 1664 C C . ALA B 1 99 ? -3.832 -18.062 -11.43 1 89.56 99 ALA B C 1
ATOM 1666 O O . ALA B 1 99 ? -3.775 -17.438 -10.375 1 89.56 99 ALA B O 1
ATOM 1667 N N . PRO B 1 100 ? -3.9 -19.406 -11.531 1 92.88 100 PRO B N 1
ATOM 1668 C CA . PRO B 1 100 ? -3.748 -20.156 -10.273 1 92.88 100 PRO B CA 1
ATOM 1669 C C . PRO B 1 100 ? -2.402 -19.891 -9.602 1 92.88 100 PRO B C 1
ATOM 1671 O O . PRO B 1 100 ? -1.418 -19.578 -10.273 1 92.88 100 PRO B O 1
ATOM 1674 N N . PRO B 1 101 ? -2.441 -20 -8.242 1 96 101 PRO B N 1
ATOM 1675 C CA . PRO B 1 101 ? -1.135 -19.922 -7.586 1 96 101 PRO B CA 1
ATOM 1676 C C . PRO B 1 101 ? -0.18 -21.016 -8.031 1 96 101 PRO B C 1
ATOM 1678 O O . PRO B 1 101 ? -0.624 -22.078 -8.484 1 96 101 PRO B O 1
ATOM 1681 N N . GLY B 1 102 ? 1.118 -20.641 -7.945 1 95.75 102 GLY B N 1
ATOM 1682 C CA . GLY B 1 102 ? 2.115 -21.609 -8.359 1 95.75 102 GLY B CA 1
ATOM 1683 C C . GLY B 1 102 ? 3.539 -21.141 -8.117 1 95.75 102 GLY B C 1
ATOM 1684 O O . GLY B 1 102 ? 3.76 -20.094 -7.5 1 95.75 102 GLY B O 1
ATOM 1685 N N . LYS B 1 103 ? 4.445 -22.047 -8.484 1 94.81 103 LYS B N 1
ATOM 1686 C CA . LYS B 1 103 ? 5.863 -21.734 -8.32 1 94.81 103 LYS B CA 1
ATOM 1687 C C . LYS B 1 103 ? 6.297 -20.625 -9.273 1 94.81 103 LYS B C 1
ATOM 1689 O O . LYS B 1 103 ? 5.934 -20.625 -10.453 1 94.81 103 LYS B O 1
ATOM 1694 N N . GLN B 1 104 ? 6.918 -19.656 -8.719 1 88.44 104 GLN B N 1
ATOM 1695 C CA . GLN B 1 104 ? 7.523 -18.547 -9.43 1 88.44 104 GLN B CA 1
ATOM 1696 C C . GLN B 1 104 ? 9.023 -18.453 -9.148 1 88.44 104 GLN B C 1
ATOM 1698 O O . GLN B 1 104 ? 9.531 -19.141 -8.25 1 88.44 104 GLN B O 1
ATOM 1703 N N . PRO B 1 105 ? 9.742 -17.625 -9.883 1 83.44 105 PRO B N 1
ATOM 1704 C CA . PRO B 1 105 ? 11.172 -17.484 -9.617 1 83.44 105 PRO B CA 1
ATOM 1705 C C . PRO B 1 105 ? 11.469 -17.047 -8.188 1 83.44 105 PRO B C 1
ATOM 1707 O O . PRO B 1 105 ? 12.523 -17.391 -7.641 1 83.44 105 PRO B O 1
ATOM 1710 N N . TRP B 1 106 ? 10.594 -16.391 -7.574 1 81.5 106 TRP B N 1
ATOM 1711 C CA . TRP B 1 106 ? 10.82 -15.875 -6.234 1 81.5 106 TRP B CA 1
ATOM 1712 C C . TRP B 1 106 ? 10.18 -16.766 -5.184 1 81.5 106 TRP B C 1
ATOM 1714 O O . TRP B 1 106 ? 10.188 -16.453 -3.992 1 81.5 106 TRP B O 1
ATOM 1724 N N . GLY B 1 107 ? 9.555 -17.812 -5.613 1 91.44 107 GLY B N 1
ATOM 1725 C CA . GLY B 1 107 ? 8.891 -18.734 -4.703 1 91.44 107 GLY B CA 1
ATOM 1726 C C . GLY B 1 107 ? 7.469 -19.062 -5.117 1 91.44 107 GLY B C 1
ATOM 1727 O O . GLY B 1 107 ? 7.094 -18.875 -6.273 1 91.44 107 GLY B O 1
ATOM 1728 N N . TYR B 1 108 ? 6.762 -19.625 -4.164 1 96.56 108 TYR B N 1
ATOM 1729 C CA . TYR B 1 108 ? 5.359 -19.938 -4.414 1 96.56 108 TYR B CA 1
ATOM 1730 C C . TYR B 1 108 ? 4.473 -18.719 -4.137 1 96.56 108 TYR B C 1
ATOM 1732 O O . TYR B 1 108 ? 4.578 -18.094 -3.076 1 96.56 108 TYR B O 1
ATOM 1740 N N . SER B 1 109 ? 3.668 -18.375 -5.113 1 95.31 109 SER B N 1
ATOM 1741 C CA . SER B 1 109 ? 2.85 -17.188 -4.938 1 95.31 109 SER B CA 1
ATOM 1742 C C . SER B 1 109 ? 1.568 -17.266 -5.762 1 95.31 109 SER B C 1
ATOM 1744 O O . SER B 1 109 ? 1.436 -18.125 -6.629 1 95.31 109 SER B O 1
ATOM 1746 N N . GLY B 1 110 ? 0.645 -16.406 -5.473 1 95.19 110 GLY B N 1
ATOM 1747 C CA . GLY B 1 110 ? -0.581 -16.156 -6.215 1 95.19 110 GLY B CA 1
ATOM 1748 C C . GLY B 1 110 ? -1.021 -14.703 -6.156 1 95.19 110 GLY B C 1
ATOM 1749 O O . GLY B 1 110 ? -0.667 -13.977 -5.223 1 95.19 110 GLY B O 1
ATOM 1750 N N . THR B 1 111 ? -1.788 -14.367 -7.18 1 95.38 111 THR B N 1
ATOM 1751 C CA . THR B 1 111 ? -2.254 -12.984 -7.262 1 95.38 111 THR B CA 1
ATOM 1752 C C . THR B 1 111 ? -3.766 -12.938 -7.461 1 95.38 111 THR B C 1
ATOM 1754 O O . THR B 1 111 ? -4.34 -13.812 -8.109 1 95.38 111 THR B O 1
ATOM 1757 N N . PHE B 1 112 ? -4.355 -11.891 -6.875 1 96.25 112 PHE B N 1
ATOM 1758 C CA . PHE B 1 112 ? -5.754 -11.602 -7.168 1 96.25 112 PHE B CA 1
ATOM 1759 C C . PHE B 1 112 ? -6.012 -10.102 -7.16 1 96.25 112 PHE B C 1
ATOM 1761 O O . PH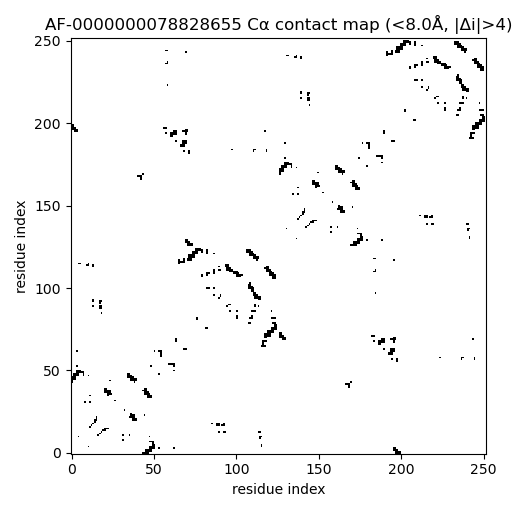E B 1 112 ? -5.184 -9.328 -6.676 1 96.25 112 PHE B O 1
ATOM 1768 N N . LYS B 1 113 ? -7.125 -9.727 -7.77 1 96.56 113 LYS B N 1
ATOM 1769 C CA . LYS B 1 113 ? -7.602 -8.344 -7.734 1 96.56 113 LYS B CA 1
ATOM 1770 C C . LYS B 1 113 ? -8.906 -8.234 -6.941 1 96.56 113 LYS B C 1
ATOM 1772 O O . LYS B 1 113 ? -9.859 -8.977 -7.203 1 96.56 113 LYS B O 1
ATOM 1777 N N . ASP B 1 114 ? -8.961 -7.324 -6.004 1 96.75 114 ASP B N 1
ATOM 1778 C CA . ASP B 1 114 ? -10.18 -7.141 -5.23 1 96.75 114 ASP B CA 1
ATOM 1779 C C . ASP B 1 114 ? -11.266 -6.461 -6.062 1 96.75 114 ASP B C 1
ATOM 1781 O O . ASP B 1 114 ? -11.039 -6.121 -7.227 1 96.75 114 ASP B O 1
ATOM 1785 N N . PRO B 1 115 ? -12.43 -6.215 -5.578 1 95.88 115 PRO B N 1
ATOM 1786 C CA . PRO B 1 115 ? -13.547 -5.711 -6.379 1 95.88 115 PRO B CA 1
ATOM 1787 C C . PRO B 1 115 ? -13.281 -4.324 -6.961 1 95.88 115 PRO B C 1
ATOM 1789 O O . PRO B 1 115 ? -13.961 -3.9 -7.898 1 95.88 115 PRO B O 1
ATOM 1792 N N . ASP B 1 116 ? -12.367 -3.543 -6.383 1 95.56 116 ASP B N 1
ATOM 1793 C CA . ASP B 1 116 ? -12.023 -2.221 -6.902 1 95.56 116 ASP B CA 1
ATOM 1794 C C . ASP B 1 116 ? -10.82 -2.291 -7.832 1 95.56 116 ASP B C 1
ATOM 1796 O O . ASP B 1 116 ? -10.383 -1.27 -8.367 1 95.56 116 ASP B O 1
ATOM 1800 N N . GLY B 1 117 ? -10.227 -3.498 -7.965 1 94.75 117 GLY B N 1
ATOM 1801 C CA . GLY B 1 117 ? -9.117 -3.682 -8.891 1 94.75 117 GLY B CA 1
ATOM 1802 C C . GLY B 1 117 ? -7.762 -3.582 -8.219 1 94.75 117 GLY B C 1
ATOM 1803 O O . GLY B 1 117 ? -6.727 -3.633 -8.891 1 94.75 117 GLY B O 1
ATOM 1804 N N . HIS B 1 118 ? -7.68 -3.416 -6.922 1 95.88 118 HIS B N 1
ATOM 1805 C CA . HIS B 1 118 ? -6.398 -3.42 -6.223 1 95.88 118 HIS B CA 1
ATOM 1806 C C . HIS B 1 118 ? -5.742 -4.797 -6.277 1 95.88 118 HIS B C 1
ATOM 1808 O O . HIS B 1 118 ? -6.387 -5.805 -5.988 1 95.88 118 HIS B O 1
ATOM 1814 N N . VAL B 1 119 ? -4.469 -4.844 -6.586 1 96.19 119 VAL B N 1
ATOM 1815 C CA . VAL B 1 119 ? -3.771 -6.109 -6.789 1 96.19 119 VAL B CA 1
ATOM 1816 C C . VAL B 1 119 ? -3.135 -6.566 -5.48 1 96.19 119 VAL B C 1
ATOM 1818 O O . VAL B 1 119 ? -2.395 -5.812 -4.844 1 96.19 119 VAL B O 1
ATOM 1821 N N . TRP B 1 120 ? -3.432 -7.773 -5.105 1 96.25 120 TRP B N 1
ATOM 1822 C CA . TRP B 1 120 ? -2.801 -8.469 -3.988 1 96.25 120 TRP B CA 1
ATOM 1823 C C . TRP B 1 120 ? -1.898 -9.594 -4.484 1 96.25 120 TRP B C 1
ATOM 1825 O O . TRP B 1 120 ? -2.268 -10.336 -5.398 1 96.25 120 TRP B O 1
ATOM 1835 N N . MET B 1 121 ? -0.772 -9.656 -3.945 1 95.38 121 MET B N 1
ATOM 1836 C CA . MET B 1 121 ? 0.109 -10.805 -4.148 1 95.38 121 MET B CA 1
ATOM 1837 C C . MET B 1 121 ? 0.348 -11.547 -2.838 1 95.38 121 MET B C 1
ATOM 1839 O O . MET B 1 121 ? 0.854 -10.969 -1.876 1 95.38 121 MET B O 1
ATOM 1843 N N . LEU B 1 122 ? -0.03 -12.781 -2.807 1 95.69 122 LEU B N 1
ATOM 1844 C CA . LEU B 1 122 ? 0.23 -13.68 -1.688 1 95.69 122 LEU B CA 1
ATOM 1845 C C . LEU B 1 122 ? 1.453 -14.547 -1.961 1 95.69 122 LEU B C 1
ATOM 1847 O O . LEU B 1 122 ? 1.634 -15.039 -3.078 1 95.69 122 LEU B O 1
ATOM 1851 N N . ASP B 1 123 ? 2.26 -14.648 -0.955 1 95.62 123 ASP B N 1
ATOM 1852 C CA . ASP B 1 123 ? 3.426 -15.508 -1.139 1 95.62 123 ASP B CA 1
ATOM 1853 C C . ASP B 1 123 ? 3.793 -16.219 0.161 1 95.62 123 ASP B C 1
ATOM 1855 O O . ASP B 1 123 ? 3.174 -15.984 1.201 1 95.62 123 ASP B O 1
ATOM 1859 N N . VAL B 1 124 ? 4.656 -17.234 0.06 1 95.19 124 VAL B N 1
ATOM 1860 C CA . VAL B 1 124 ? 5.145 -17.938 1.243 1 95.19 124 VAL B CA 1
ATOM 1861 C C . VAL B 1 124 ? 6.363 -17.219 1.805 1 95.19 124 VAL B C 1
ATOM 1863 O O . VAL B 1 124 ? 7.332 -16.969 1.081 1 95.19 124 VAL B O 1
ATOM 1866 N N . ALA B 1 125 ? 6.184 -16.891 3.156 1 83.56 125 ALA B N 1
ATOM 1867 C CA . ALA B 1 125 ? 7.289 -16.234 3.842 1 83.56 125 ALA B CA 1
ATOM 1868 C C . ALA B 1 125 ? 8.547 -17.094 3.811 1 83.56 125 ALA B C 1
ATOM 1870 O O . ALA B 1 125 ? 8.477 -18.312 3.936 1 83.56 125 ALA B O 1
ATOM 1871 N N . GLY B 1 126 ? 9.656 -16.625 3.164 1 68.06 126 GLY B N 1
ATOM 1872 C CA . GLY B 1 126 ? 10.883 -17.406 3.219 1 68.06 126 GLY B CA 1
ATOM 1873 C C . GLY B 1 126 ? 11.414 -17.594 4.629 1 68.06 126 GLY B C 1
ATOM 1874 O O . GLY B 1 126 ? 10.984 -16.891 5.551 1 68.06 126 GLY B O 1
#

InterPro domains:
  IPR004360 Glyoxalase/fosfomycin resistance/dioxygenase domain [PF00903] (3-122)
  IPR029068 Glyoxalase/Bleomycin resistance protein/Dihydroxybiphenyl dioxygenase [G3DSA:3.10.180.10] (1-125)
  IPR029068 Glyoxalase/Bleomycin resistance protein/Dihydroxybiphenyl dioxygenase [SSF54593] (2-123)
  IPR037523 Vicinal oxygen chelate (VOC), core domain [PS51819] (1-125)

pLDDT: mean 91.06, std 8.05, range [56.72, 98.19]

Secondary structure (DSSP, 8-state):
-EEEES-HHHHHIIIIIIS-PEESS---SSPPPSSEEEEEETTEEEEEEEHHHHHHHTTTPEEPPTTEES-EEEEEESSHHHHHHHHHHHHHTT-B-SS--EEETTEEEEEEE-TT--EEEEEE--/-EEEES-HHHHHIIIIIIS-PEESS---SSPPPSSEEEEEETTEEEEEEEHHHHHHHTTTPEEPPTTEES-EEEEEESSHHHHHHHHHHHHHTT-B-SS--EEETTEEEEEEE-TT--EEEEEE--

Solvent-accessible surface area (backbone atoms only — not comparable to full-atom values): 13741 Å² total; per-residue (Å²): 60,33,34,60,29,94,46,62,68,61,52,47,45,34,44,39,69,31,64,57,51,43,58,60,67,80,62,82,68,90,71,81,59,88,73,44,40,31,38,78,52,81,92,41,46,43,32,59,34,51,50,92,57,38,30,72,75,46,72,69,27,42,72,48,51,74,54,36,35,47,49,38,44,58,45,69,32,86,37,68,66,56,41,51,51,52,51,50,33,33,42,75,49,60,27,48,57,84,50,79,62,42,83,46,98,89,39,50,34,34,45,36,22,45,90,66,44,54,32,36,38,34,29,44,53,128,61,34,33,57,29,92,47,59,69,61,51,46,44,34,44,39,69,32,64,56,51,42,58,58,67,78,63,84,70,88,69,83,60,88,73,44,41,32,38,78,52,81,92,41,46,43,32,58,34,50,49,92,58,37,30,70,76,48,72,69,27,42,72,48,51,73,56,36,35,46,50,38,44,59,46,68,33,86,37,69,65,56,40,51,51,52,51,51,31,34,42,75,49,60,27,49,58,84,49,81,63,42,84,46,98,90,39,49,34,35,46,37,22,46,91,66,43,55,33,37,37,33,30,45,53,127

Nearest PDB structures (foldseek):
  4pav-assembly1_A  TM=8.886E-01  e=1.962E-11  Staphylococcus aureus
  4pav-assembly6_F  TM=8.854E-01  e=3.297E-11  Staphylococcus aureus
  4pav-assembly2_B  TM=8.669E-01  e=2.093E-11  Staphylococcus aureus
  4gym-assembly1_A  TM=8.333E-01  e=1.674E-08  Conexibacter woesei DSM 14684
  4gym-assembly1_B  TM=8.693E-01  e=8.481E-08  Conexibacter woesei DSM 14684

Organism: Myxococcus xanthus (strain DK1622) (NCBI:txid246197)

Foldseek 3Di:
DEDEDQDQVLLLCLVCVLQNFAFPPPPPDSDQDVFGKTDPDDPDIYTYDYLVCVCVVVVNDHHDQAVDEPDEAEDADADLVVQQVSLVSSVVSPWAWPDHWDQDPVGTKGWTAHPRRHIYIYGHDD/DEDEDQDQVLLLCLVCVLQNFAFPPPPDDSDQDVFGKTDPDDPDIYTYDYLVCVCVVVVNDHHDQAVDEPDEAEDADADLVVQQVSLVSSVVSPWAWPDHWDQDPVGTKGWIAHPRRHIYIYGHDD

Sequence (252 aa):
MSLPTRDLARAFRFYRQGLGFALMAGTEGDAMPEPVHFRLNAGVSLMLIPTGGFGWVAGGNRVAEPGVSECILGLSLETEAQVDALIARAREAGAEVPAPPGKQPWGYSGTFKDPDGHVWMLDVAGMSLPTRDLARAFRFYRQGLGFALMAGTEGDAMPEPVHFRLNAGVSLMLIPTGGFGWVAGGNRVAEPGVSECILGLSLETEAQVDALIARAREAGAEVPAPPGKQPWGYSGTFKDPDGHVWMLDVAG

Radius of gyration: 17.61 Å; Cα contacts (8 Å, |Δi|>4): 521; chains: 2; bounding box: 49×46×36 Å